Protein AF-0000000086129387 (afdb_homodimer)

Secondary structure (DSSP, 8-state):
---S-EEE--TTSPPP-TTT--SEEEETTEEEEPPB-SB-TTT-SBPPS-HHHHHHHHHHHHHHHHHHTT--GGGEEEEEEEES-GGGHHHHHHHHTTSS-SSPPEEEEEE-S--GGG-SEEEEEEEE--GGGGTT-/---S-EEE--TTSPPP-TTT--SEEEETTEEEEPPB-SB-TTT-SBPPS-HHHHHHHHHHHHHHHHHHTT--GGGEEEEEEEES-GGGHHHHHHHHTTSS-SSPPEEEEEE-SB-GGG-SEEEEEEEE--GGGTT--

Radius of gyration: 18.37 Å; Cα contacts (8 Å, |Δi|>4): 635; chains: 2; bounding box: 47×50×38 Å

Structure (mmCIF, N/CA/C/O backbone):
data_AF-0000000086129387-model_v1
#
loop_
_entity.id
_entity.type
_entity.pdbx_description
1 polymer 'L-PSP endoribonuclease family protein'
#
loop_
_atom_site.group_PDB
_atom_site.id
_atom_site.type_symbol
_atom_site.label_atom_id
_atom_site.label_alt_id
_atom_site.label_comp_id
_atom_site.label_asym_id
_atom_site.label_entity_id
_atom_site.label_seq_id
_atom_site.pdbx_PDB_ins_code
_atom_site.Cartn_x
_atom_site.Cartn_y
_atom_site.Cartn_z
_atom_site.occupancy
_atom_site.B_iso_or_equiv
_atom_site.auth_seq_id
_atom_site.auth_comp_id
_atom_site.auth_asym_id
_atom_site.auth_atom_id
_atom_site.pdbx_PDB_model_num
ATOM 1 N N . MET A 1 1 ? -28 15.023 -0.759 1 50.03 1 MET A N 1
ATOM 2 C CA . MET A 1 1 ? -27.328 13.727 -0.746 1 50.03 1 MET A CA 1
ATOM 3 C C . MET A 1 1 ? -25.812 13.906 -0.79 1 50.03 1 MET A C 1
ATOM 5 O O . MET A 1 1 ? -25.312 14.836 -1.424 1 50.03 1 MET A O 1
ATOM 9 N N . SER A 1 2 ? -25.219 13.453 0.238 1 62.88 2 SER A N 1
ATOM 10 C CA . SER A 1 2 ? -23.781 13.719 0.27 1 62.88 2 SER A CA 1
ATOM 11 C C . SER A 1 2 ? -23.094 13.227 -1.003 1 62.88 2 SER A C 1
ATOM 13 O O . SER A 1 2 ? -23.5 12.211 -1.58 1 62.88 2 SER A O 1
ATOM 15 N N . PRO A 1 3 ? -22.312 14.109 -1.594 1 79.44 3 PRO A N 1
ATOM 16 C CA . PRO A 1 3 ? -21.656 13.719 -2.846 1 79.44 3 PRO A CA 1
ATOM 17 C C . PRO A 1 3 ? -20.969 12.367 -2.748 1 79.44 3 PRO A C 1
ATOM 19 O O . PRO A 1 3 ? -20.609 11.93 -1.652 1 79.44 3 PRO A O 1
ATOM 22 N N . ILE A 1 4 ? -20.938 11.773 -3.875 1 89.75 4 ILE A N 1
ATOM 23 C CA . ILE A 1 4 ? -20.312 10.461 -4.004 1 89.75 4 ILE A CA 1
ATOM 24 C C . ILE A 1 4 ? -18.844 10.547 -3.6 1 89.75 4 ILE A C 1
ATOM 26 O O . ILE A 1 4 ? -18.312 9.609 -2.994 1 89.75 4 ILE A O 1
ATOM 30 N N . LYS A 1 5 ? -18.219 11.711 -4.016 1 94.62 5 LYS A N 1
ATOM 31 C CA . LYS A 1 5 ? -16.844 11.961 -3.602 1 94.62 5 LYS A CA 1
ATOM 32 C C . LYS A 1 5 ? -16.656 13.414 -3.18 1 94.62 5 LYS A C 1
ATOM 34 O O . LYS A 1 5 ? -17.328 14.312 -3.689 1 94.62 5 LYS A O 1
ATOM 39 N N . THR A 1 6 ? -15.773 13.664 -2.227 1 95.81 6 THR A N 1
ATOM 40 C CA . THR A 1 6 ? -15.461 14.984 -1.694 1 95.81 6 THR A CA 1
ATOM 41 C C . THR A 1 6 ? -13.953 15.234 -1.722 1 95.81 6 THR A C 1
ATOM 43 O O . THR A 1 6 ? -13.172 14.398 -1.258 1 95.81 6 THR A O 1
ATOM 46 N N . ALA A 1 7 ? -13.539 16.359 -2.279 1 96.88 7 ALA A N 1
ATOM 47 C CA . ALA A 1 7 ? -12.133 16.766 -2.275 1 96.88 7 ALA A CA 1
ATOM 48 C C . ALA A 1 7 ? -11.711 17.266 -0.902 1 96.88 7 ALA A C 1
ATOM 50 O O . ALA A 1 7 ? -12.469 17.984 -0.244 1 96.88 7 ALA A O 1
ATOM 51 N N . ILE A 1 8 ? -10.547 16.906 -0.522 1 95.81 8 ILE A N 1
ATOM 52 C CA . ILE A 1 8 ? -9.984 17.344 0.752 1 95.81 8 ILE A CA 1
ATOM 53 C C . ILE A 1 8 ? -8.664 18.078 0.51 1 95.81 8 ILE A C 1
ATOM 55 O O . ILE A 1 8 ? -7.789 17.578 -0.199 1 95.81 8 ILE A O 1
ATOM 59 N N . ASN A 1 9 ? -8.523 19.172 1.099 1 92.5 9 ASN A N 1
ATOM 60 C CA . ASN A 1 9 ? -7.273 19.906 1.227 1 92.5 9 ASN A CA 1
ATOM 61 C C . ASN A 1 9 ? -7.051 20.391 2.658 1 92.5 9 ASN A C 1
ATOM 63 O O . ASN A 1 9 ? -7.969 20.359 3.479 1 92.5 9 ASN A O 1
ATOM 67 N N . SER A 1 10 ? -5.84 20.703 3.029 1 95.19 10 SER A N 1
ATOM 68 C CA . SER A 1 10 ? -5.488 21.172 4.367 1 95.19 10 SER A CA 1
ATOM 69 C C . SER A 1 10 ? -4.43 22.266 4.309 1 95.19 10 SER A C 1
ATOM 71 O O . SER A 1 10 ? -3.488 22.188 3.518 1 95.19 10 SER A O 1
ATOM 73 N N . ASP A 1 11 ? -4.523 23.234 5.199 1 94 11 ASP A N 1
ATOM 74 C CA . ASP A 1 11 ? -3.504 24.266 5.297 1 94 11 ASP A CA 1
ATOM 75 C C . ASP A 1 11 ? -2.266 23.75 6.027 1 94 11 ASP A C 1
ATOM 77 O O . ASP A 1 11 ? -1.245 24.438 6.098 1 94 11 ASP A O 1
ATOM 81 N N . LYS A 1 12 ? -2.336 22.562 6.531 1 96.94 12 LYS A N 1
ATOM 82 C CA . LYS A 1 12 ? -1.226 21.953 7.262 1 96.94 12 LYS A CA 1
ATOM 83 C C . LYS A 1 12 ? -0.483 20.938 6.395 1 96.94 12 LYS A C 1
ATOM 85 O O . LYS A 1 12 ? 0.379 20.203 6.887 1 96.94 12 LYS A O 1
ATOM 90 N N . ALA A 1 13 ? -0.917 20.828 5.156 1 97.12 13 ALA A N 1
ATOM 91 C CA . ALA A 1 13 ? -0.232 20.047 4.125 1 97.12 13 ALA A CA 1
ATOM 92 C C . ALA A 1 13 ? 0.086 20.922 2.908 1 97.12 13 ALA A C 1
ATOM 94 O O . ALA A 1 13 ? -0.557 21.938 2.686 1 97.12 13 ALA A O 1
ATOM 95 N N . PRO A 1 14 ? 1.116 20.469 2.139 1 96.5 14 PRO A N 1
ATOM 96 C CA . PRO A 1 14 ? 1.394 21.25 0.93 1 96.5 14 PRO A CA 1
ATOM 97 C C . PRO A 1 14 ? 0.203 21.297 -0.026 1 96.5 14 PRO A C 1
ATOM 99 O O . PRO A 1 14 ? -0.51 20.312 -0.181 1 96.5 14 PRO A O 1
ATOM 102 N N . PRO A 1 15 ? 0.015 22.438 -0.643 1 94.5 15 PRO A N 1
ATOM 103 C CA . PRO A 1 15 ? -1.084 22.531 -1.606 1 94.5 15 PRO A CA 1
ATOM 104 C C . PRO A 1 15 ? -0.892 21.625 -2.816 1 94.5 15 PRO A C 1
ATOM 106 O O . PRO A 1 15 ? 0.24 21.406 -3.254 1 94.5 15 PRO A O 1
ATOM 109 N N . PRO A 1 16 ? -2.004 21.156 -3.312 1 93.75 16 PRO A N 1
ATOM 110 C CA . PRO A 1 16 ? -1.913 20.344 -4.531 1 93.75 16 PRO A CA 1
ATOM 111 C C . PRO A 1 16 ? -1.616 21.188 -5.773 1 93.75 16 PRO A C 1
ATOM 113 O O . PRO A 1 16 ? -1.723 22.406 -5.738 1 93.75 16 PRO A O 1
ATOM 116 N N . ARG A 1 17 ? -1.146 20.453 -6.773 1 91.25 17 ARG A N 1
ATOM 117 C CA . ARG A 1 17 ? -1.065 21.125 -8.07 1 91.25 17 ARG A CA 1
ATOM 118 C C . ARG A 1 17 ? -2.453 21.328 -8.664 1 91.25 17 ARG A C 1
ATOM 120 O O . ARG A 1 17 ? -3.098 20.375 -9.102 1 91.25 17 ARG A O 1
ATOM 127 N N . GLU A 1 18 ? -2.859 22.531 -8.727 1 90.31 18 GLU A N 1
ATOM 128 C CA . GLU A 1 18 ? -4.215 22.891 -9.133 1 90.31 18 GLU A CA 1
ATOM 129 C C . GLU A 1 18 ? -4.523 22.359 -10.531 1 90.31 18 GLU A C 1
ATOM 131 O O . GLU A 1 18 ? -3.693 22.453 -11.438 1 90.31 18 GLU A O 1
ATOM 136 N N . GLY A 1 19 ? -5.727 21.844 -10.688 1 93.62 19 GLY A N 1
ATOM 137 C CA . GLY A 1 19 ? -6.176 21.359 -11.984 1 93.62 19 GLY A CA 1
ATOM 138 C C . GLY A 1 19 ? -5.676 19.969 -12.312 1 93.62 19 GLY A C 1
ATOM 139 O O . GLY A 1 19 ? -6.105 19.375 -13.305 1 93.62 19 GLY A O 1
ATOM 140 N N . VAL A 1 20 ? -4.805 19.5 -11.539 1 95.56 20 VAL A N 1
ATOM 141 C CA . VAL A 1 20 ? -4.223 18.203 -11.828 1 95.56 20 VAL A CA 1
ATOM 142 C C . VAL A 1 20 ? -4.754 17.156 -10.844 1 95.56 20 VAL A C 1
ATOM 144 O O . VAL A 1 20 ? -5.227 16.094 -11.25 1 95.56 20 VAL A O 1
ATOM 147 N N . LEU A 1 21 ? -4.684 17.516 -9.609 1 97.12 21 LEU A N 1
ATOM 148 C CA . LEU A 1 21 ? -5.109 16.578 -8.578 1 97.12 21 LEU A CA 1
ATOM 149 C C . LEU A 1 21 ? -5.645 17.312 -7.355 1 97.12 21 LEU A C 1
ATOM 151 O O . LEU A 1 21 ? -5.469 18.531 -7.23 1 97.12 21 LEU A O 1
ATOM 155 N N . ASN A 1 22 ? -6.438 16.609 -6.516 1 97.12 22 ASN A N 1
ATOM 156 C CA . ASN A 1 22 ? -6.688 16.984 -5.129 1 97.12 22 ASN A CA 1
ATOM 157 C C . ASN A 1 22 ? -5.781 16.219 -4.164 1 97.12 22 ASN A C 1
ATOM 159 O O . ASN A 1 22 ? -5.367 15.102 -4.453 1 97.12 22 ASN A O 1
ATOM 163 N N . SER A 1 23 ? -5.496 16.781 -3.068 1 97.94 23 SER A N 1
ATOM 164 C CA . SER A 1 23 ? -4.594 16.172 -2.104 1 97.94 23 SER A CA 1
ATOM 165 C C . SER A 1 23 ? -5.172 14.859 -1.566 1 97.94 23 SER A C 1
ATOM 167 O O . SER A 1 23 ? -4.426 13.945 -1.219 1 97.94 23 SER A O 1
ATOM 169 N N . ALA A 1 24 ? -6.477 14.875 -1.479 1 98.44 24 ALA A N 1
ATOM 170 C CA . ALA A 1 24 ? -7.172 13.656 -1.085 1 98.44 24 ALA A CA 1
ATOM 171 C C . ALA A 1 24 ? -8.625 13.68 -1.55 1 98.44 24 ALA A C 1
ATOM 173 O O . ALA A 1 24 ? -9.156 14.734 -1.893 1 98.44 24 ALA A O 1
ATOM 174 N N . ILE A 1 25 ? -9.258 12.5 -1.593 1 98.19 25 ILE A N 1
ATOM 175 C CA . ILE A 1 25 ? -10.672 12.32 -1.93 1 98.19 25 ILE A CA 1
ATOM 176 C C . ILE A 1 25 ? -11.336 11.414 -0.902 1 98.19 25 ILE A C 1
ATOM 178 O O . ILE A 1 25 ? -10.82 10.328 -0.6 1 98.19 25 ILE A O 1
ATOM 182 N N . VAL A 1 26 ? -12.445 11.797 -0.381 1 96.75 26 VAL A N 1
ATOM 183 C CA . VAL A 1 26 ? -13.266 10.945 0.469 1 96.75 26 VAL A CA 1
ATOM 184 C C . VAL A 1 26 ? -14.383 10.32 -0.36 1 96.75 26 VAL A C 1
ATOM 186 O O . VAL A 1 26 ? -15.055 11.008 -1.133 1 96.75 26 VAL A O 1
ATOM 189 N N . SER A 1 27 ? -14.477 9.109 -0.245 1 95.56 27 SER A N 1
ATOM 190 C CA . SER A 1 27 ? -15.547 8.375 -0.907 1 95.56 27 SER A CA 1
ATOM 191 C C . SER A 1 27 ? -15.758 7.008 -0.27 1 95.56 27 SER A C 1
ATOM 193 O O . SER A 1 27 ? -14.797 6.316 0.064 1 95.56 27 SER A O 1
ATOM 195 N N . GLY A 1 28 ? -16.984 6.609 -0.058 1 92 28 GLY A N 1
ATOM 196 C CA . GLY A 1 28 ? -17.312 5.246 0.331 1 92 28 GLY A CA 1
ATOM 197 C C . GLY A 1 28 ? -16.734 4.855 1.679 1 92 28 GLY A C 1
ATOM 198 O O . GLY A 1 28 ? -16.312 3.711 1.87 1 92 28 GLY A O 1
ATOM 199 N N . GLY A 1 29 ? -16.547 5.816 2.525 1 93.38 29 GLY A N 1
ATOM 200 C CA . GLY A 1 29 ? -16.062 5.512 3.861 1 93.38 29 GLY A CA 1
ATOM 201 C C . GLY A 1 29 ? -14.555 5.484 3.951 1 93.38 29 GLY A C 1
ATOM 202 O O . GLY A 1 29 ? -13.992 5.062 4.965 1 93.38 29 GLY A O 1
ATOM 203 N N . PHE A 1 30 ? -13.969 5.887 2.838 1 96.56 30 PHE A N 1
ATOM 204 C CA . PHE A 1 30 ? -12.516 5.938 2.816 1 96.56 30 PHE A CA 1
ATOM 205 C C . PHE A 1 30 ? -12.031 7.32 2.393 1 96.56 30 PHE A C 1
ATOM 207 O O . PHE A 1 30 ? -12.781 8.094 1.796 1 96.56 30 PHE A O 1
ATOM 214 N N . VAL A 1 31 ? -10.898 7.625 2.766 1 97.88 31 VAL A N 1
ATOM 215 C CA . VAL A 1 31 ? -10.156 8.734 2.178 1 97.88 31 VAL A CA 1
ATOM 216 C C . VAL A 1 31 ? -8.938 8.211 1.436 1 97.88 31 VAL A C 1
ATOM 218 O O . VAL A 1 31 ? -8.18 7.395 1.972 1 97.88 31 VAL A O 1
ATOM 221 N N . PHE A 1 32 ? -8.758 8.547 0.236 1 98.56 32 PHE A N 1
ATOM 222 C CA . PHE A 1 32 ? -7.645 8.242 -0.655 1 98.56 32 PHE A CA 1
ATOM 223 C C . PHE A 1 32 ? -6.707 9.43 -0.787 1 98.56 32 PHE A C 1
ATOM 225 O O . PHE A 1 32 ? -7.094 10.477 -1.312 1 98.56 32 PHE A O 1
ATOM 232 N N . CYS A 1 33 ? -5.496 9.312 -0.365 1 98.69 33 CYS A N 1
ATOM 233 C CA . CYS A 1 33 ? -4.562 10.438 -0.365 1 98.69 33 CYS A CA 1
ATOM 234 C C . CYS A 1 33 ? -3.611 10.352 -1.552 1 98.69 33 CYS A C 1
ATOM 236 O O . CYS A 1 33 ? -3.039 9.297 -1.823 1 98.69 33 CYS A O 1
ATOM 238 N N . SER A 1 34 ? -3.463 11.461 -2.193 1 98.56 34 SER A N 1
ATOM 239 C CA . SER A 1 34 ? -2.406 11.555 -3.195 1 98.56 34 SER A CA 1
ATOM 240 C C . SER A 1 34 ? -1.032 11.336 -2.568 1 98.56 34 SER A C 1
ATOM 242 O O . SER A 1 34 ? -0.829 11.625 -1.388 1 98.56 34 SER A O 1
ATOM 244 N N . GLY A 1 35 ? -0.11 10.797 -3.379 1 98.62 35 GLY A N 1
ATOM 245 C CA . GLY A 1 35 ? 1.262 10.703 -2.906 1 98.62 35 GLY A CA 1
ATOM 246 C C . GLY A 1 35 ? 1.812 12.031 -2.412 1 98.62 35 GLY A C 1
ATOM 247 O O . GLY A 1 35 ? 1.627 13.062 -3.057 1 98.62 35 GLY A O 1
ATOM 248 N N . GLN A 1 36 ? 2.494 11.992 -1.287 1 98.56 36 GLN A N 1
ATOM 249 C CA . GLN A 1 36 ? 3.133 13.18 -0.724 1 98.56 36 GLN A CA 1
ATOM 250 C C . GLN A 1 36 ? 4.652 13.109 -0.867 1 98.56 36 GLN A C 1
ATOM 252 O O . GLN A 1 36 ? 5.246 12.039 -0.698 1 98.56 36 GLN A O 1
ATOM 257 N N . LEU A 1 37 ? 5.176 14.172 -1.15 1 98.38 37 LEU A N 1
ATOM 258 C CA . LEU A 1 37 ? 6.609 14.414 -1.026 1 98.38 37 LEU A CA 1
ATOM 259 C C . LEU A 1 37 ? 6.934 15.117 0.287 1 98.38 37 LEU A C 1
ATOM 261 O O . LEU A 1 37 ? 6.023 15.531 1.014 1 98.38 37 LEU A O 1
ATOM 265 N N . ALA A 1 38 ? 8.273 15.242 0.523 1 98.56 38 ALA A N 1
ATOM 266 C CA . ALA A 1 38 ? 8.672 15.875 1.777 1 98.56 38 ALA A CA 1
ATOM 267 C C . ALA A 1 38 ? 8.711 17.391 1.641 1 98.56 38 ALA A C 1
ATOM 269 O O . ALA A 1 38 ? 9.703 18.031 1.993 1 98.56 38 ALA A O 1
ATOM 270 N N . ARG A 1 39 ? 7.617 17.906 1.233 1 98.06 39 ARG A N 1
ATOM 271 C CA . ARG A 1 39 ? 7.508 19.359 1.117 1 98.06 39 ARG A CA 1
ATOM 272 C C . ARG A 1 39 ? 6.941 19.969 2.395 1 98.06 39 ARG A C 1
ATOM 274 O O . ARG A 1 39 ? 6.02 19.422 2.998 1 98.06 39 ARG A O 1
ATOM 281 N N . SER A 1 40 ? 7.477 21.078 2.709 1 97.31 40 SER A N 1
ATOM 282 C CA . SER A 1 40 ? 6.965 21.844 3.84 1 97.31 40 SER A CA 1
ATOM 283 C C . SER A 1 40 ? 5.633 22.5 3.502 1 97.31 40 SER A C 1
ATOM 285 O O . SER A 1 40 ? 5.5 23.156 2.461 1 97.31 40 SER A O 1
ATOM 287 N N . PRO A 1 41 ? 4.66 22.375 4.398 1 96.75 41 PRO A N 1
ATOM 288 C CA . PRO A 1 41 ? 3.402 23.094 4.145 1 96.75 41 PRO A CA 1
ATOM 289 C C . PRO A 1 41 ? 3.566 24.609 4.168 1 96.75 41 PRO A C 1
ATOM 291 O O . PRO A 1 41 ? 2.805 25.328 3.514 1 96.75 41 PRO A O 1
ATOM 294 N N . GLU A 1 42 ? 4.516 25.094 4.859 1 95.19 42 GLU A N 1
ATOM 295 C CA . GLU A 1 42 ? 4.73 26.531 5.027 1 95.19 42 GLU A CA 1
ATOM 296 C C . GLU A 1 42 ? 5.406 27.141 3.799 1 95.19 42 GLU A C 1
ATOM 298 O O . GLU A 1 42 ? 4.992 28.203 3.312 1 95.19 42 GLU A O 1
ATOM 303 N N . THR A 1 43 ? 6.352 26.453 3.258 1 95.06 43 THR A N 1
ATOM 304 C CA . THR A 1 43 ? 7.176 27.062 2.225 1 95.06 43 THR A CA 1
ATOM 305 C C . THR A 1 43 ? 6.914 26.422 0.867 1 95.06 43 THR A C 1
ATOM 307 O O . THR A 1 43 ? 7.273 26.984 -0.171 1 95.06 43 THR A O 1
ATOM 310 N N . GLY A 1 44 ? 6.434 25.203 0.9 1 94.88 44 GLY A N 1
ATOM 311 C CA . GLY A 1 44 ? 6.246 24.438 -0.328 1 94.88 44 GLY A CA 1
ATOM 312 C C . GLY A 1 44 ? 7.527 23.812 -0.837 1 94.88 44 GLY A C 1
ATOM 313 O O . GLY A 1 44 ? 7.508 23.078 -1.833 1 94.88 44 GLY A O 1
ATOM 314 N N . LYS A 1 45 ? 8.547 24 -0.119 1 96.12 45 LYS A N 1
ATOM 315 C CA . LYS A 1 45 ? 9.844 23.484 -0.551 1 96.12 45 LYS A CA 1
ATOM 316 C C . LYS A 1 45 ? 10.148 22.141 0.105 1 96.12 45 LYS A C 1
ATOM 318 O O . LYS A 1 45 ? 9.648 21.844 1.191 1 96.12 45 LYS A O 1
ATOM 323 N N . MET A 1 46 ? 11.016 21.344 -0.59 1 97.44 46 MET A N 1
ATOM 324 C CA . MET A 1 46 ? 11.492 20.094 -0.01 1 97.44 46 MET A CA 1
ATOM 325 C C . MET A 1 46 ? 12.258 20.344 1.283 1 97.44 46 MET A C 1
ATOM 327 O O . MET A 1 46 ? 13.102 21.25 1.342 1 97.44 46 MET A O 1
ATOM 331 N N . VAL A 1 47 ? 11.961 19.609 2.291 1 97.12 47 VAL A N 1
ATOM 332 C CA . VAL A 1 47 ? 12.711 19.75 3.539 1 97.12 47 VAL A CA 1
ATOM 333 C C . VAL A 1 47 ? 14.133 19.234 3.354 1 97.12 47 VAL A C 1
ATOM 335 O O . VAL A 1 47 ? 14.359 18.25 2.648 1 97.12 47 VAL A O 1
ATOM 338 N N . GLU A 1 48 ? 15.023 19.875 4.027 1 95.19 48 GLU A N 1
ATOM 339 C CA . GLU A 1 48 ? 16.422 19.453 3.992 1 95.19 48 GLU A CA 1
ATOM 340 C C . GLU A 1 48 ? 16.656 18.281 4.941 1 95.19 48 GLU A C 1
ATOM 342 O O . GLU A 1 48 ? 15.891 18.062 5.879 1 95.19 48 GLU A O 1
ATOM 347 N N . GLY A 1 49 ? 17.781 17.5 4.598 1 96.31 49 GLY A N 1
ATOM 348 C CA . GLY A 1 49 ? 18.141 16.406 5.48 1 96.31 49 GLY A CA 1
ATOM 349 C C . GLY A 1 49 ? 18.203 15.062 4.77 1 96.31 49 GLY A C 1
ATOM 350 O O . GLY A 1 49 ? 18.344 15.008 3.547 1 96.31 49 GLY A O 1
ATOM 351 N N . ASP A 1 50 ? 18.172 14.039 5.613 1 97.69 50 ASP A N 1
ATOM 352 C CA . ASP A 1 50 ? 18.328 12.68 5.105 1 97.69 50 ASP A CA 1
ATOM 353 C C . ASP A 1 50 ? 16.969 12.008 4.91 1 97.69 50 ASP A C 1
ATOM 355 O O . ASP A 1 50 ? 15.922 12.664 5.008 1 97.69 50 ASP A O 1
ATO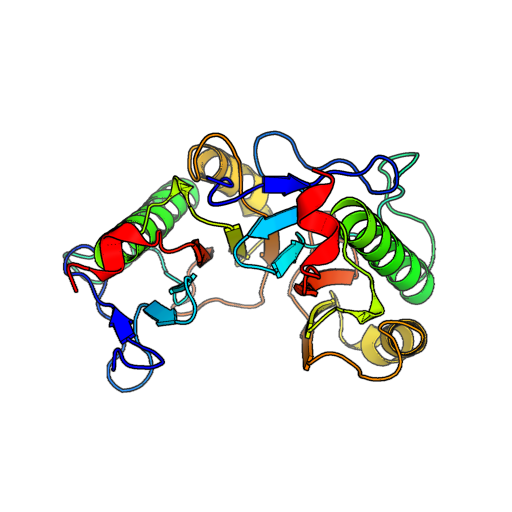M 359 N N . ILE A 1 51 ? 16.969 10.766 4.547 1 98.56 51 ILE A N 1
ATOM 360 C CA . ILE A 1 51 ? 15.766 10 4.246 1 98.56 51 ILE A CA 1
ATOM 361 C C . ILE A 1 51 ? 14.859 9.969 5.477 1 98.56 51 ILE A C 1
ATOM 363 O O . ILE A 1 51 ? 13.633 9.977 5.352 1 98.56 51 ILE A O 1
ATOM 367 N N . GLN A 1 52 ? 15.445 9.977 6.668 1 98.75 52 GLN A N 1
ATOM 368 C CA . GLN A 1 52 ? 14.656 9.938 7.895 1 98.75 52 GLN A CA 1
ATOM 369 C C . GLN A 1 52 ? 13.883 11.242 8.086 1 98.75 52 GLN A C 1
ATOM 371 O O . GLN A 1 52 ? 12.688 11.219 8.383 1 98.75 52 GLN A O 1
ATOM 376 N N . ALA A 1 53 ? 14.578 12.359 7.879 1 98.69 53 ALA A N 1
ATOM 377 C CA . ALA A 1 53 ? 13.914 13.664 7.977 1 98.69 53 ALA A CA 1
ATOM 378 C C . ALA A 1 53 ? 12.781 13.781 6.965 1 98.69 53 ALA A C 1
ATOM 380 O O . ALA A 1 53 ? 11.695 14.25 7.293 1 98.69 53 ALA A O 1
ATOM 381 N N . ARG A 1 54 ? 13.031 13.328 5.797 1 98.75 54 ARG A N 1
ATOM 382 C CA . ARG A 1 54 ? 12.047 13.453 4.73 1 98.75 54 ARG A CA 1
ATOM 383 C C . ARG A 1 54 ? 10.891 12.469 4.93 1 98.75 54 ARG A C 1
ATOM 385 O O . ARG A 1 54 ? 9.742 12.789 4.629 1 98.75 54 ARG A O 1
ATOM 392 N N . THR A 1 55 ? 11.148 11.273 5.484 1 98.88 55 THR A N 1
ATOM 393 C CA . THR A 1 55 ? 10.078 10.336 5.828 1 98.88 55 THR A CA 1
ATOM 394 C C . THR A 1 55 ? 9.156 10.938 6.883 1 98.88 55 THR A C 1
ATOM 396 O O . THR A 1 55 ? 7.93 10.852 6.77 1 98.88 55 THR A O 1
ATOM 399 N N . HIS A 1 56 ? 9.703 11.617 7.883 1 98.81 56 HIS A N 1
ATOM 400 C CA . HIS A 1 56 ? 8.883 12.297 8.875 1 98.81 56 HIS A CA 1
ATOM 401 C C . HIS A 1 56 ? 7.945 13.312 8.227 1 98.81 56 HIS A C 1
ATOM 403 O O . HIS A 1 56 ? 6.738 13.312 8.492 1 98.81 56 HIS A O 1
ATOM 409 N N . GLN A 1 57 ? 8.5 14.102 7.391 1 98.75 57 GLN A N 1
ATOM 410 C CA . GLN A 1 57 ? 7.707 15.172 6.793 1 98.75 57 GLN A CA 1
ATOM 411 C C . GLN A 1 57 ? 6.59 14.602 5.922 1 98.75 57 GLN A C 1
ATOM 413 O O . GLN A 1 57 ? 5.461 15.102 5.949 1 98.75 57 GLN A O 1
ATOM 418 N N . VAL A 1 58 ? 6.906 13.633 5.094 1 98.88 58 VAL A N 1
ATOM 419 C CA . VAL A 1 58 ? 5.902 13.023 4.227 1 98.88 58 VAL A CA 1
ATOM 420 C C . VAL A 1 58 ? 4.742 12.5 5.074 1 98.88 58 VAL A C 1
ATOM 422 O O . VAL A 1 58 ? 3.574 12.734 4.75 1 98.88 58 VAL A O 1
ATOM 425 N N . ILE A 1 59 ? 5.078 11.773 6.168 1 98.88 59 ILE A N 1
ATOM 426 C CA . ILE A 1 59 ? 4.039 11.141 6.977 1 98.88 59 ILE A CA 1
ATOM 427 C C . ILE A 1 59 ? 3.26 12.211 7.738 1 98.88 59 ILE A C 1
ATOM 429 O O . ILE A 1 59 ? 2.041 12.102 7.902 1 98.88 59 ILE A O 1
ATOM 433 N N . ARG A 1 60 ? 3.883 13.297 8.18 1 98.69 60 ARG A N 1
ATOM 434 C CA . ARG A 1 60 ? 3.18 14.406 8.805 1 98.69 60 ARG A CA 1
ATOM 435 C C . ARG A 1 60 ? 2.205 15.062 7.836 1 98.69 60 ARG A C 1
ATOM 437 O O . ARG A 1 60 ? 1.103 15.453 8.227 1 98.69 60 ARG A O 1
ATOM 444 N N . ASN A 1 61 ? 2.633 15.234 6.59 1 98.69 61 ASN A N 1
ATOM 445 C CA . ASN A 1 61 ? 1.728 15.758 5.57 1 98.69 61 ASN A CA 1
ATOM 446 C C . ASN A 1 61 ? 0.489 14.883 5.418 1 98.69 61 ASN A C 1
ATOM 448 O O . ASN A 1 61 ? -0.633 15.391 5.352 1 98.69 61 ASN A O 1
ATOM 452 N N . LEU A 1 62 ? 0.714 13.594 5.324 1 98.81 62 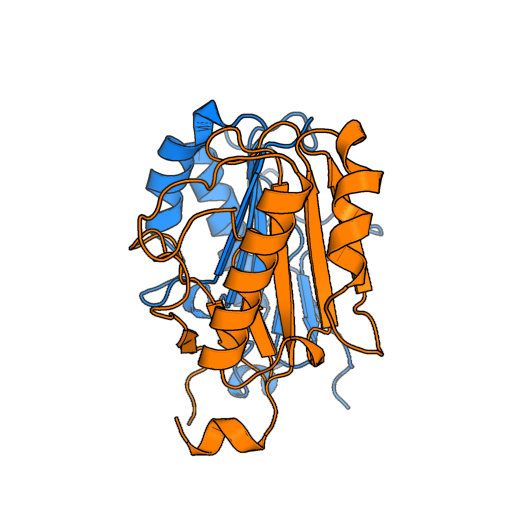LEU A N 1
ATOM 453 C CA . LEU A 1 62 ? -0.397 12.656 5.215 1 98.81 62 LEU A CA 1
ATOM 454 C C . LEU A 1 62 ? -1.31 12.75 6.434 1 98.81 62 LEU A C 1
ATOM 456 O O . LEU A 1 62 ? -2.535 12.75 6.297 1 98.81 62 LEU A O 1
ATOM 460 N N . ALA A 1 63 ? -0.723 12.781 7.621 1 98.69 63 ALA A N 1
ATOM 461 C CA . ALA A 1 63 ? -1.511 12.875 8.852 1 98.69 63 ALA A CA 1
ATOM 462 C C . ALA A 1 63 ? -2.402 14.117 8.836 1 98.69 63 ALA A C 1
ATOM 464 O O . ALA A 1 63 ? -3.562 14.055 9.25 1 98.69 63 ALA A O 1
ATOM 465 N N . ALA A 1 64 ? -1.905 15.211 8.344 1 98.62 64 ALA A N 1
ATOM 466 C CA . ALA A 1 64 ? -2.682 16.438 8.25 1 98.62 64 ALA A CA 1
ATOM 467 C C . ALA A 1 64 ? -3.861 16.281 7.301 1 98.62 64 ALA A C 1
ATOM 469 O O . ALA A 1 64 ? -4.961 16.75 7.578 1 98.62 64 ALA A O 1
ATOM 470 N N . LEU A 1 65 ? -3.646 15.641 6.184 1 98.38 65 LEU A N 1
ATOM 471 C CA . LEU A 1 65 ? -4.719 15.406 5.223 1 98.38 65 LEU A CA 1
ATOM 472 C C . LEU A 1 65 ? -5.789 14.5 5.816 1 98.38 65 LEU A C 1
ATOM 474 O O . LEU A 1 65 ? -6.984 14.719 5.609 1 98.38 65 LEU A O 1
ATOM 478 N N . LEU A 1 66 ? -5.324 13.453 6.512 1 98.25 66 LEU A N 1
ATOM 479 C CA . LEU A 1 66 ? -6.254 12.531 7.148 1 98.25 66 LEU A CA 1
ATOM 480 C C . LEU A 1 66 ? -7.137 13.25 8.156 1 98.25 66 LEU A C 1
ATOM 482 O O . LEU A 1 66 ? -8.352 13.039 8.195 1 98.25 66 LEU A O 1
ATOM 486 N N . GLU A 1 67 ? -6.551 14.117 8.93 1 97.62 67 GLU A N 1
ATOM 487 C CA . GLU A 1 67 ? -7.316 14.891 9.898 1 97.62 67 GLU A CA 1
ATOM 488 C C . GLU A 1 67 ? -8.336 15.789 9.203 1 97.62 67 GLU A C 1
ATOM 490 O O . GLU A 1 67 ? -9.492 15.859 9.625 1 97.62 67 GLU A O 1
ATOM 495 N N . ALA A 1 68 ? -7.953 16.422 8.148 1 97.19 68 ALA A N 1
ATOM 496 C CA . ALA A 1 68 ? -8.852 17.281 7.391 1 97.19 68 ALA A CA 1
ATOM 497 C C . ALA A 1 68 ? -10.016 16.484 6.797 1 97.19 68 ALA A C 1
ATOM 499 O O . ALA A 1 68 ? -11.102 17.031 6.594 1 97.19 68 ALA A O 1
ATOM 500 N N . ALA A 1 69 ? -9.797 15.242 6.586 1 96.69 69 ALA A N 1
ATOM 501 C CA . ALA A 1 69 ? -10.789 14.375 5.961 1 96.69 69 ALA A CA 1
ATOM 502 C C . ALA A 1 69 ? -11.695 13.734 7.012 1 96.69 69 ALA A C 1
ATOM 504 O O . ALA A 1 69 ? -12.586 12.953 6.676 1 96.69 69 ALA A O 1
ATOM 505 N N . GLY A 1 70 ? -11.43 14.008 8.305 1 95.25 70 GLY A N 1
ATOM 506 C CA . GLY A 1 70 ? -12.203 13.367 9.367 1 95.25 70 GLY A CA 1
ATOM 507 C C . GLY A 1 70 ? -11.719 11.961 9.688 1 95.25 70 GLY A C 1
ATOM 508 O O . GLY A 1 70 ? -12.492 11.125 10.141 1 95.25 70 GLY A O 1
ATOM 509 N N . SER A 1 71 ? -10.578 11.703 9.359 1 96.94 71 SER A N 1
ATOM 510 C CA . SER A 1 71 ? -9.922 10.445 9.688 1 96.94 71 SER A CA 1
ATOM 511 C C . SER A 1 71 ? -8.734 10.664 10.625 1 96.94 71 SER A C 1
ATOM 513 O O . SER A 1 71 ? -8.68 11.672 11.336 1 96.94 71 SER A O 1
ATOM 515 N N . HIS A 1 72 ? -7.977 9.656 10.82 1 97.19 72 HIS A N 1
ATOM 516 C CA . HIS A 1 72 ? -6.797 9.664 11.68 1 97.19 72 HIS A CA 1
ATOM 517 C C . HIS A 1 72 ? -5.73 8.703 11.156 1 97.19 72 HIS A C 1
ATOM 519 O O . HIS A 1 72 ? -6.051 7.719 10.492 1 97.19 72 HIS A O 1
ATOM 525 N N . ILE A 1 73 ? -4.52 9.008 11.508 1 98.06 73 ILE A N 1
ATOM 526 C CA . ILE A 1 73 ? -3.396 8.219 11.023 1 98.06 73 ILE A CA 1
ATOM 527 C C . ILE A 1 73 ? -3.535 6.773 11.5 1 98.06 73 ILE A C 1
ATOM 529 O O . ILE A 1 73 ? -3.109 5.84 10.82 1 98.06 73 ILE A O 1
ATOM 533 N N . ASP A 1 74 ? -4.25 6.543 12.578 1 96.88 74 ASP A N 1
ATOM 534 C CA . ASP A 1 74 ? -4.457 5.199 13.109 1 96.88 74 ASP A CA 1
ATOM 535 C C . ASP A 1 74 ? -5.473 4.43 12.273 1 96.88 74 ASP A C 1
ATOM 537 O O . ASP A 1 74 ? -5.605 3.213 12.406 1 96.88 74 ASP A O 1
ATOM 541 N N . ASN A 1 75 ? -6.184 5.113 11.398 1 97.38 75 ASN A N 1
ATOM 542 C CA . ASN A 1 75 ? -7.23 4.48 10.602 1 97.38 75 ASN A CA 1
ATOM 543 C C . ASN A 1 75 ? -6.73 4.105 9.211 1 97.38 75 ASN A C 1
ATOM 545 O O . ASN A 1 75 ? -7.508 3.668 8.359 1 97.38 75 ASN A O 1
ATOM 549 N N . VAL A 1 76 ? -5.43 4.293 9.008 1 98.5 76 VAL A N 1
ATOM 550 C CA . VAL A 1 76 ? -4.855 3.959 7.703 1 98.5 76 VAL A CA 1
ATOM 551 C C . VAL A 1 76 ? -4.883 2.445 7.5 1 98.5 76 VAL A C 1
ATOM 553 O O . VAL A 1 76 ? -4.457 1.688 8.375 1 98.5 76 VAL A O 1
ATOM 556 N N . VAL A 1 77 ? -5.328 2.023 6.312 1 98.38 77 VAL A N 1
ATOM 557 C CA . VAL A 1 77 ? -5.504 0.601 6.043 1 98.38 77 VAL A CA 1
ATOM 558 C C . VAL A 1 77 ? -4.445 0.127 5.051 1 98.38 77 VAL A C 1
ATOM 560 O O . VAL A 1 77 ? -4.117 -1.061 5 1 98.38 77 VAL A O 1
ATOM 563 N N . LYS A 1 78 ? -3.906 0.982 4.23 1 98.8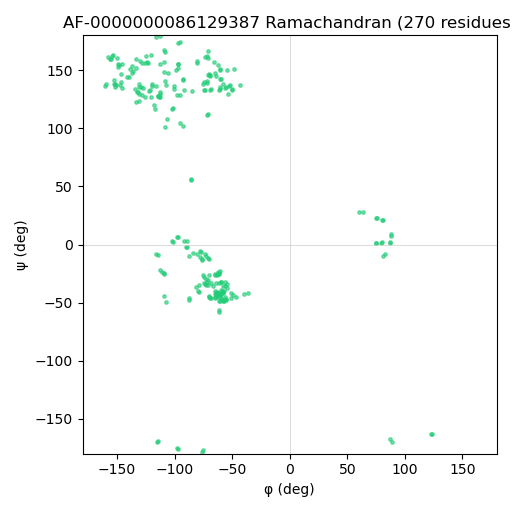1 78 LYS A N 1
ATOM 564 C CA . LYS A 1 78 ? -2.922 0.645 3.207 1 98.81 78 LYS A CA 1
ATOM 565 C C . LYS A 1 78 ? -1.946 1.797 2.982 1 98.81 78 LYS A C 1
ATOM 567 O O . LYS A 1 78 ? -2.354 2.959 2.918 1 98.81 78 LYS A O 1
ATOM 572 N N . VAL A 1 79 ? -0.707 1.44 2.863 1 98.88 79 VAL A N 1
ATOM 573 C CA . VAL A 1 79 ? 0.337 2.406 2.533 1 98.88 79 VAL A CA 1
ATOM 574 C C . VAL A 1 79 ? 1.165 1.891 1.358 1 98.88 79 VAL A C 1
ATOM 576 O O . VAL A 1 79 ? 1.514 0.708 1.308 1 98.88 79 VAL A O 1
ATOM 579 N N . ASN A 1 80 ? 1.453 2.695 0.428 1 98.75 80 ASN A N 1
ATOM 580 C CA . ASN A 1 80 ? 2.461 2.449 -0.597 1 98.75 80 ASN A CA 1
ATOM 581 C C . ASN A 1 80 ? 3.646 3.398 -0.457 1 98.75 80 ASN A C 1
ATOM 583 O O . ASN A 1 80 ? 3.471 4.617 -0.413 1 98.75 80 ASN A O 1
ATOM 587 N N . VAL A 1 81 ? 4.809 2.828 -0.405 1 98.88 81 VAL A N 1
ATOM 588 C CA . VAL A 1 81 ? 6.047 3.584 -0.271 1 98.88 81 VAL A CA 1
ATOM 589 C C . VAL A 1 81 ? 6.875 3.447 -1.548 1 98.88 81 VAL A C 1
ATOM 591 O O . VAL A 1 81 ? 7.129 2.336 -2.016 1 98.88 81 VAL A O 1
ATOM 594 N N . PHE A 1 82 ? 7.332 4.57 -2.055 1 98.81 82 PHE A N 1
ATOM 595 C CA . PHE A 1 82 ? 8.211 4.633 -3.219 1 98.81 82 PHE A CA 1
ATOM 596 C C . PHE A 1 82 ? 9.547 5.258 -2.854 1 98.81 82 PHE A C 1
ATOM 598 O O . PHE A 1 82 ? 9.602 6.414 -2.428 1 98.81 82 PHE A O 1
ATOM 605 N N . LEU A 1 83 ? 10.562 4.488 -3.057 1 98.81 83 LEU A N 1
ATOM 606 C CA . LEU A 1 83 ? 11.93 4.945 -2.816 1 98.81 83 LEU A CA 1
ATOM 607 C C . LEU A 1 83 ? 12.68 5.137 -4.133 1 98.81 83 LEU A C 1
ATOM 609 O O . LEU A 1 83 ? 12.445 4.406 -5.098 1 98.81 83 LEU A O 1
ATOM 613 N N . ALA A 1 84 ? 13.609 6.113 -4.148 1 98.31 84 ALA A N 1
ATOM 614 C CA . ALA A 1 84 ? 14.477 6.246 -5.312 1 98.31 84 ALA A CA 1
ATOM 615 C C . ALA A 1 84 ? 15.539 5.152 -5.332 1 98.31 84 ALA A C 1
ATOM 617 O O . ALA A 1 84 ? 16.078 4.82 -6.391 1 98.31 84 ALA A O 1
ATOM 618 N N . ASP A 1 85 ? 15.891 4.68 -4.141 1 97.75 85 ASP A N 1
ATOM 619 C CA . ASP A 1 85 ? 16.922 3.652 -4.008 1 97.75 85 ASP A CA 1
ATOM 620 C C . ASP A 1 85 ? 16.672 2.783 -2.779 1 97.75 85 ASP A C 1
ATOM 622 O O . ASP A 1 85 ? 16.375 3.297 -1.698 1 97.75 85 ASP A O 1
ATOM 626 N N . MET A 1 86 ? 16.844 1.428 -2.928 1 97.5 86 MET A N 1
ATOM 627 C CA . MET A 1 86 ? 16.578 0.494 -1.836 1 97.5 86 MET A CA 1
ATOM 628 C C . MET A 1 86 ? 17.641 0.619 -0.746 1 97.5 86 MET A C 1
ATOM 630 O O . MET A 1 86 ? 17.469 0.095 0.356 1 97.5 86 MET A O 1
ATOM 634 N N . LYS A 1 87 ? 18.734 1.341 -1.03 1 97.44 87 LYS A N 1
ATOM 635 C CA . LYS A 1 87 ? 19.734 1.566 0.007 1 97.44 87 LYS A CA 1
ATOM 636 C C . LYS A 1 87 ? 19.141 2.318 1.193 1 97.44 87 LYS A C 1
ATOM 638 O O . LYS A 1 87 ? 19.656 2.232 2.311 1 97.44 87 LYS A O 1
ATOM 643 N N . ASP A 1 88 ? 18.031 3.076 0.996 1 98.06 88 ASP A N 1
ATOM 644 C CA . ASP A 1 88 ? 17.406 3.906 2.023 1 98.06 88 ASP A CA 1
ATOM 645 C C . ASP A 1 88 ? 16.328 3.133 2.773 1 98.06 88 ASP A C 1
ATOM 647 O O . ASP A 1 88 ? 15.688 3.672 3.678 1 98.06 88 ASP A O 1
ATOM 651 N N . PHE A 1 89 ? 16.141 1.829 2.459 1 98.25 89 PHE A N 1
ATOM 652 C CA . PHE A 1 89 ? 15.023 1.029 2.953 1 98.25 89 PHE A CA 1
ATOM 653 C C . PHE A 1 89 ? 15.039 0.957 4.477 1 98.25 89 PHE A C 1
ATOM 655 O O . PHE A 1 89 ? 14.039 1.266 5.129 1 98.25 89 PHE A O 1
ATOM 662 N N . ASP A 1 90 ? 16.125 0.654 5.035 1 97.75 90 ASP A N 1
ATOM 663 C CA . ASP A 1 90 ? 16.203 0.454 6.48 1 97.75 90 ASP A CA 1
ATOM 664 C C . ASP A 1 90 ? 16.047 1.777 7.227 1 97.75 90 ASP A C 1
ATOM 666 O O . ASP A 1 90 ? 15.32 1.854 8.219 1 97.75 90 ASP A O 1
ATOM 670 N N . GLN A 1 91 ? 16.719 2.791 6.785 1 98.44 91 GLN A N 1
ATOM 671 C CA . GLN A 1 91 ? 16.625 4.094 7.434 1 98.44 91 GLN A CA 1
ATOM 672 C C . GLN A 1 91 ? 15.211 4.656 7.336 1 98.44 91 GLN A C 1
ATOM 674 O O . GLN A 1 91 ? 14.711 5.273 8.281 1 98.44 91 GLN A O 1
ATOM 679 N N . MET A 1 92 ? 14.586 4.484 6.164 1 98.69 92 MET A N 1
ATOM 680 C CA . MET A 1 92 ? 13.18 4.871 6.016 1 98.69 92 MET A CA 1
ATOM 681 C C . MET A 1 92 ? 12.305 4.133 7.02 1 98.69 92 MET A C 1
ATOM 683 O O . MET A 1 92 ? 11.477 4.742 7.691 1 98.69 92 MET A O 1
ATOM 687 N N . ASN A 1 93 ? 12.523 2.871 7.25 1 98.31 93 ASN A N 1
ATOM 688 C CA . ASN A 1 93 ? 11.695 2.049 8.125 1 98.31 93 ASN A CA 1
ATOM 689 C C . ASN A 1 93 ? 11.883 2.434 9.594 1 98.31 93 ASN A C 1
ATOM 691 O O . ASN A 1 93 ? 10.961 2.295 10.398 1 98.31 93 ASN A O 1
ATOM 695 N N . GLU A 1 94 ? 13.055 2.896 9.914 1 98.38 94 GLU A N 1
ATOM 696 C CA . GLU A 1 94 ? 13.281 3.357 11.281 1 98.38 94 GLU A CA 1
ATOM 697 C C . GLU A 1 94 ? 12.281 4.438 11.672 1 98.38 94 GLU A C 1
ATOM 699 O O . GLU A 1 94 ? 11.836 4.492 12.82 1 98.38 94 GLU A O 1
ATOM 704 N N . VAL A 1 95 ? 11.977 5.215 10.742 1 98.75 95 VAL A N 1
ATOM 705 C CA . VAL A 1 95 ? 11.023 6.289 11.008 1 98.75 95 VAL A CA 1
ATOM 706 C C . VAL A 1 95 ? 9.594 5.785 10.781 1 98.75 95 VAL A C 1
ATOM 708 O O . VAL A 1 95 ? 8.719 5.992 11.625 1 98.75 95 VAL A O 1
ATOM 711 N N . TYR A 1 96 ? 9.391 5.133 9.672 1 98.81 96 TYR A N 1
ATOM 712 C CA . TYR A 1 96 ? 8.078 4.66 9.258 1 98.81 96 TYR A CA 1
ATOM 713 C C . TYR A 1 96 ? 7.387 3.916 10.391 1 98.81 96 TYR A C 1
ATOM 715 O O . TYR A 1 96 ? 6.207 4.156 10.672 1 98.81 96 TYR A O 1
ATOM 723 N N . LYS A 1 97 ? 8.078 3.084 11.094 1 98 97 LYS A N 1
ATOM 724 C CA . LYS A 1 97 ? 7.477 2.174 12.07 1 98 97 LYS A CA 1
ATOM 725 C C . LYS A 1 97 ? 6.961 2.936 13.289 1 98 97 LYS A C 1
ATOM 727 O O . LYS A 1 97 ? 6.23 2.379 14.109 1 98 97 LYS A O 1
ATOM 732 N N . GLN A 1 98 ? 7.312 4.148 13.422 1 98.38 98 GLN A N 1
ATOM 733 C CA . GLN A 1 98 ? 6.891 4.969 14.547 1 98.38 98 GLN A CA 1
ATOM 734 C C . GLN A 1 98 ? 5.457 5.461 14.367 1 98.38 98 GLN A C 1
ATOM 736 O O . GLN A 1 98 ? 4.855 5.996 15.297 1 98.38 98 GLN A O 1
ATOM 741 N N . TYR A 1 99 ? 4.926 5.297 13.258 1 98.38 99 TYR A N 1
ATOM 742 C CA . TYR A 1 99 ? 3.629 5.871 12.914 1 98.38 99 TYR A CA 1
ATOM 743 C C . TYR A 1 99 ? 2.582 4.781 12.727 1 98.38 99 TYR A C 1
ATOM 745 O O . TYR A 1 99 ? 2.863 3.6 12.93 1 98.38 99 TYR A O 1
ATOM 753 N N . TRP A 1 100 ? 1.338 5.113 12.414 1 97.81 100 TRP A N 1
ATOM 754 C CA . TRP A 1 100 ? 0.236 4.344 11.844 1 97.81 100 TRP A CA 1
ATOM 755 C C . TRP A 1 100 ? -0.562 3.645 12.945 1 97.81 100 TRP A C 1
ATOM 757 O O . TRP A 1 100 ? -1.407 2.793 12.656 1 97.81 100 TRP A O 1
ATOM 767 N N . GLY A 1 101 ? -0.21 3.838 14.273 1 95.38 101 GLY A N 1
ATOM 768 C CA . GLY A 1 101 ? -0.964 3.256 15.375 1 95.38 101 GLY A CA 1
ATOM 769 C C . GLY A 1 101 ? -0.482 1.87 15.758 1 95.38 101 GLY A C 1
ATOM 770 O O . GLY A 1 101 ? 0.569 1.422 15.297 1 95.38 101 GLY A O 1
ATOM 771 N N . SER A 1 102 ? -1.218 1.196 16.594 1 94.62 102 SER A N 1
ATOM 772 C CA . SER A 1 102 ? -0.839 -0.114 17.125 1 94.62 102 SER A CA 1
ATOM 773 C C . SER A 1 102 ? -1.11 -1.214 16.094 1 94.62 102 SER A C 1
ATOM 775 O O . SER A 1 102 ? -0.398 -2.219 16.062 1 94.62 102 SER A O 1
ATOM 777 N N . VAL A 1 103 ? -2.191 -1.004 15.352 1 96 103 VAL A N 1
ATOM 778 C CA . VAL A 1 103 ? -2.441 -1.9 14.227 1 96 103 VAL A CA 1
ATOM 779 C C . VAL A 1 103 ? -1.886 -1.288 12.945 1 96 103 VAL A C 1
ATOM 781 O O . VAL A 1 103 ? -2.5 -0.394 12.359 1 96 103 VAL A O 1
ATOM 784 N N . LYS A 1 104 ? -0.77 -1.829 12.523 1 98 104 LYS A N 1
ATOM 785 C CA . LYS A 1 104 ? -0.109 -1.287 11.336 1 98 104 LYS A CA 1
ATOM 786 C C . LYS A 1 104 ? -0.913 -1.585 10.07 1 98 104 LYS A C 1
ATOM 788 O O . LYS A 1 104 ? -1.561 -2.631 9.977 1 98 104 LYS A O 1
ATOM 793 N N . PRO A 1 105 ? -0.893 -0.721 9.125 1 98.5 105 PRO A N 1
ATOM 794 C CA . PRO A 1 105 ? -1.562 -0.977 7.852 1 98.5 105 PRO A CA 1
ATOM 795 C C . PRO A 1 105 ? -0.856 -2.045 7.02 1 98.5 105 PRO A C 1
ATOM 797 O O . PRO A 1 105 ? 0.257 -2.459 7.352 1 98.5 105 PRO A O 1
ATOM 800 N N . SER A 1 106 ? -1.557 -2.521 5.992 1 98.5 106 SER A N 1
ATOM 801 C CA . SER A 1 106 ? -0.857 -3.207 4.914 1 98.5 106 SER A CA 1
ATOM 802 C C . SER A 1 106 ? 0.062 -2.254 4.156 1 98.5 106 SER A C 1
ATOM 804 O O . SER A 1 106 ? -0.143 -1.039 4.176 1 98.5 106 SER A O 1
ATOM 806 N N . ARG A 1 107 ? 1.082 -2.877 3.504 1 98.69 107 ARG A N 1
ATOM 807 C CA . ARG A 1 107 ? 2.072 -2 2.889 1 98.69 107 ARG A CA 1
ATOM 808 C C . ARG A 1 107 ? 2.73 -2.672 1.689 1 98.69 107 ARG A C 1
ATOM 810 O O . ARG A 1 107 ? 2.99 -3.877 1.712 1 98.69 107 ARG A O 1
ATOM 817 N N . THR A 1 108 ? 2.971 -1.896 0.697 1 98.5 108 THR A N 1
ATOM 818 C CA . THR A 1 108 ? 3.889 -2.209 -0.394 1 98.5 108 THR A CA 1
ATOM 819 C C . THR A 1 108 ? 4.984 -1.154 -0.498 1 98.5 108 THR A C 1
ATOM 821 O O . THR A 1 108 ? 4.715 0.043 -0.386 1 98.5 108 THR A O 1
ATOM 824 N N . CYS A 1 109 ? 6.219 -1.615 -0.614 1 98.56 109 CYS A N 1
ATOM 825 C CA . CYS A 1 109 ? 7.367 -0.725 -0.749 1 98.56 109 CYS A CA 1
ATOM 826 C C . CYS A 1 109 ? 8.258 -1.15 -1.912 1 98.56 109 CYS A C 1
ATOM 828 O O . CYS A 1 109 ? 8.75 -2.279 -1.939 1 98.56 109 CYS A O 1
ATOM 830 N N . VAL A 1 110 ? 8.492 -0.217 -2.85 1 98.5 110 VAL A N 1
ATOM 831 C CA . VAL A 1 110 ? 9.297 -0.515 -4.023 1 98.5 110 VAL A CA 1
ATOM 832 C C . VAL A 1 110 ? 10.258 0.642 -4.297 1 98.5 110 VAL A C 1
ATOM 834 O O . VAL A 1 110 ? 10 1.778 -3.895 1 98.5 110 VAL A O 1
ATOM 837 N N . ALA A 1 111 ? 11.414 0.348 -4.957 1 98.75 111 ALA A N 1
ATOM 838 C CA . ALA A 1 111 ? 12.25 1.408 -5.504 1 98.75 111 ALA A CA 1
ATOM 839 C C . ALA A 1 111 ? 11.875 1.717 -6.949 1 98.75 111 ALA A C 1
ATOM 841 O O . ALA A 1 111 ? 11.781 0.81 -7.777 1 98.75 111 ALA A O 1
ATOM 842 N N . VAL A 1 112 ? 11.734 2.957 -7.273 1 98.44 112 VAL A N 1
ATOM 843 C CA . VAL A 1 112 ? 11.312 3.4 -8.602 1 98.44 112 VAL A CA 1
ATOM 844 C C . VAL A 1 112 ? 12.484 4.055 -9.32 1 98.44 112 VAL A C 1
ATOM 846 O O . VAL A 1 112 ? 13.531 4.324 -8.719 1 98.44 112 VAL A O 1
ATOM 849 N N . LYS A 1 113 ? 12.336 4.273 -10.602 1 96.5 113 LYS A N 1
ATOM 850 C CA . LYS A 1 113 ? 13.43 4.824 -11.398 1 96.5 113 LYS A CA 1
ATOM 851 C C . LYS A 1 113 ? 13.836 6.203 -10.898 1 96.5 113 LYS A C 1
ATOM 853 O O . LYS A 1 113 ? 15.008 6.445 -10.617 1 96.5 113 LYS A O 1
ATOM 858 N N . THR A 1 114 ? 12.797 7.145 -10.898 1 97.19 114 THR A N 1
ATOM 859 C CA . THR A 1 114 ? 12.945 8.492 -10.359 1 97.19 114 THR A CA 1
ATOM 860 C C . THR A 1 114 ? 11.641 8.961 -9.727 1 97.19 114 THR A C 1
ATOM 862 O O . THR A 1 114 ? 10.578 8.398 -9.984 1 97.19 114 THR A O 1
ATOM 865 N N . LEU A 1 115 ? 11.758 9.867 -8.812 1 97.75 115 LEU A N 1
ATOM 866 C CA . LEU A 1 115 ? 10.602 10.516 -8.211 1 97.75 115 LEU A CA 1
ATOM 867 C C . LEU A 1 115 ? 10.547 11.992 -8.594 1 97.75 115 LEU A C 1
ATOM 869 O O . LEU A 1 115 ? 11.57 12.586 -8.945 1 97.75 115 LEU A O 1
ATOM 873 N N . PRO A 1 116 ? 9.32 12.625 -8.57 1 95.38 116 PRO A N 1
ATOM 874 C CA . PRO A 1 116 ? 9.219 14.047 -8.922 1 95.38 116 PRO A CA 1
ATOM 875 C C . PRO A 1 116 ? 10.219 14.914 -8.164 1 95.38 116 PRO A C 1
ATOM 877 O O . PRO A 1 116 ? 10.445 14.711 -6.969 1 95.38 116 PRO A O 1
ATOM 880 N N . GLY A 1 117 ? 10.875 15.789 -8.969 1 93.88 117 GLY A N 1
ATOM 881 C CA . GLY A 1 117 ? 11.836 16.703 -8.375 1 93.88 117 GLY A CA 1
ATOM 882 C C . GLY A 1 117 ? 13.141 16.031 -7.988 1 93.88 117 GLY A C 1
ATOM 883 O O . GLY A 1 117 ? 14.023 16.672 -7.418 1 93.88 117 GLY A O 1
ATOM 884 N N . GLY A 1 118 ? 13.227 14.688 -8.289 1 96.56 118 GLY A N 1
ATOM 885 C CA . GLY A 1 118 ? 14.445 13.953 -7.973 1 96.56 118 GLY A CA 1
ATOM 886 C C . GLY A 1 118 ? 14.578 13.633 -6.496 1 96.56 118 GLY A C 1
ATOM 887 O O . GLY A 1 118 ? 15.688 13.414 -6.004 1 96.56 118 GLY A O 1
ATOM 888 N N . THR A 1 119 ? 13.492 13.609 -5.793 1 97.56 119 THR A N 1
ATOM 889 C CA . THR A 1 119 ? 13.539 13.328 -4.363 1 97.56 119 THR A CA 1
ATOM 890 C C . THR A 1 119 ? 13.758 11.836 -4.109 1 97.56 119 THR A C 1
ATOM 892 O O . THR A 1 119 ? 13.914 11.062 -5.055 1 97.56 119 THR A O 1
ATOM 895 N N . ASP A 1 120 ? 13.789 11.477 -2.863 1 98.38 120 ASP A N 1
ATOM 896 C CA . ASP A 1 120 ? 14.25 10.125 -2.564 1 98.38 120 ASP A CA 1
ATOM 897 C C . ASP A 1 120 ? 13.117 9.281 -1.973 1 98.38 120 ASP A C 1
ATOM 899 O O . ASP A 1 120 ? 13.258 8.062 -1.824 1 98.38 120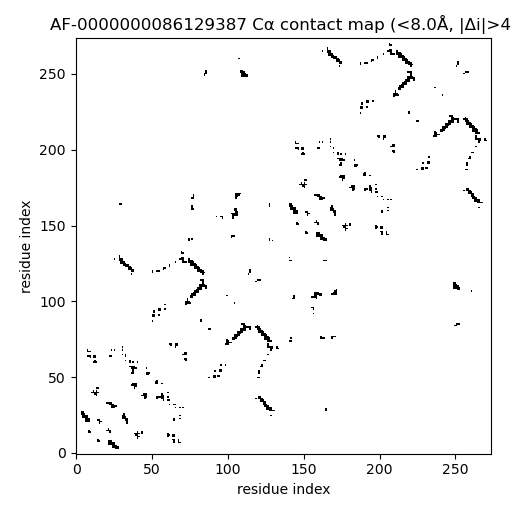 ASP A O 1
ATOM 903 N N . VAL A 1 121 ? 11.938 9.953 -1.635 1 98.88 121 VAL A N 1
ATOM 904 C CA . VAL A 1 121 ? 10.836 9.188 -1.062 1 98.88 121 VAL A CA 1
ATOM 905 C C . VAL A 1 121 ? 9.508 9.859 -1.389 1 98.88 121 VAL A C 1
ATOM 907 O O . VAL A 1 121 ? 9.398 11.086 -1.355 1 98.88 121 VAL A O 1
ATOM 910 N N . GLU A 1 122 ? 8.5 9.109 -1.75 1 98.88 122 GLU A N 1
ATOM 911 C CA . GLU A 1 122 ? 7.09 9.453 -1.882 1 98.88 122 GLU A CA 1
ATOM 912 C C . GLU A 1 122 ? 6.199 8.383 -1.249 1 98.88 122 GLU A C 1
ATOM 914 O O . GLU A 1 122 ? 6.438 7.188 -1.424 1 98.88 122 GLU A O 1
ATOM 919 N N . ILE A 1 123 ? 5.207 8.781 -0.45 1 98.88 123 ILE A N 1
ATOM 920 C CA . ILE A 1 123 ? 4.32 7.84 0.226 1 98.88 123 ILE A CA 1
ATOM 921 C C . ILE A 1 123 ? 2.865 8.258 0.013 1 98.88 123 ILE A C 1
ATOM 923 O O . ILE A 1 123 ? 2.539 9.445 0.069 1 98.88 123 ILE A O 1
ATOM 927 N N . GLU A 1 124 ? 2.008 7.371 -0.24 1 98.88 124 GLU A N 1
ATOM 928 C CA . GLU A 1 124 ? 0.56 7.555 -0.269 1 98.88 124 GLU A CA 1
ATOM 929 C C . GLU A 1 124 ? -0.141 6.566 0.659 1 98.88 124 GLU A C 1
ATOM 931 O O . GLU A 1 124 ? 0.456 5.574 1.082 1 98.88 124 GLU A O 1
ATOM 936 N N . CYS A 1 125 ? -1.409 6.891 0.98 1 98.81 125 CYS A N 1
ATOM 937 C CA . CYS A 1 125 ? -2.119 5.961 1.853 1 98.81 125 CYS A CA 1
ATOM 938 C C . CYS A 1 125 ? -3.625 6.051 1.633 1 98.81 125 CYS A C 1
ATOM 940 O O . CYS A 1 125 ? -4.109 6.98 0.983 1 98.81 125 CYS A O 1
ATOM 942 N N . VAL A 1 126 ? -4.344 5.055 2.084 1 98.75 126 VAL A N 1
ATOM 943 C CA . VAL A 1 126 ? -5.797 4.973 2.189 1 98.75 126 VAL A CA 1
ATOM 944 C C . VAL A 1 126 ? -6.195 4.762 3.648 1 98.75 126 VAL A C 1
ATOM 946 O O . VAL A 1 126 ? -5.578 3.967 4.359 1 98.75 126 VAL A O 1
ATOM 949 N N . ALA A 1 127 ? -7.215 5.473 4.098 1 98.44 127 ALA A N 1
ATOM 950 C CA . ALA A 1 127 ? -7.664 5.332 5.48 1 98.44 127 ALA A CA 1
ATOM 951 C C . ALA A 1 127 ? -9.188 5.273 5.559 1 98.44 127 ALA A C 1
ATOM 953 O O . ALA A 1 127 ? -9.883 5.812 4.695 1 98.44 127 ALA A O 1
ATOM 954 N N . ALA A 1 128 ? -9.688 4.562 6.539 1 97 128 ALA A N 1
ATOM 955 C CA . ALA A 1 128 ? -11.117 4.566 6.828 1 97 128 ALA A CA 1
ATOM 956 C C . ALA A 1 128 ? -11.547 5.895 7.445 1 97 128 ALA A C 1
ATOM 958 O O 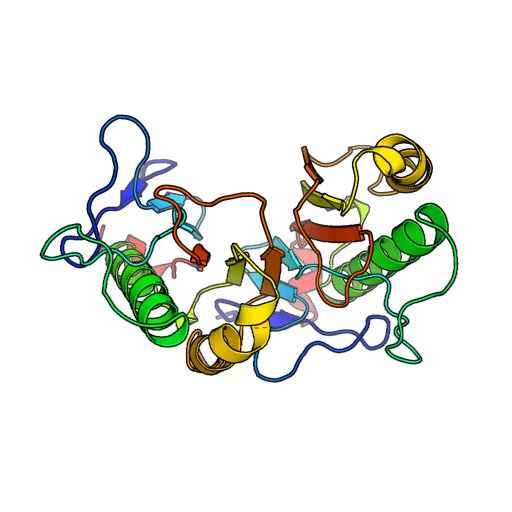. ALA A 1 128 ? -10.805 6.492 8.227 1 97 128 ALA A O 1
ATOM 959 N N . VAL A 1 129 ? -12.75 6.277 6.957 1 93.31 129 VAL A N 1
ATOM 960 C CA . VAL A 1 129 ? -13.344 7.492 7.504 1 93.31 129 VAL A CA 1
ATOM 961 C C . VAL A 1 129 ? -14.531 7.137 8.391 1 93.31 129 VAL A C 1
ATOM 963 O O . VAL A 1 129 ? -15.414 6.383 7.98 1 93.31 129 VAL A O 1
ATOM 966 N N . GLY A 1 130 ? -14.438 7.113 9.812 1 73.25 130 GLY A N 1
ATOM 967 C CA . GLY A 1 130 ? -15.492 6.773 10.75 1 73.25 130 GLY A CA 1
ATOM 968 C C . GLY A 1 130 ? -16.828 7.395 10.398 1 73.25 130 GLY A C 1
ATOM 969 O O . GLY A 1 130 ? -16.891 8.383 9.664 1 73.25 130 GLY A O 1
ATOM 970 N N . ALA A 1 131 ? -17.922 6.645 10.5 1 58.66 131 ALA A N 1
ATOM 971 C CA . ALA A 1 131 ? -19.281 7.168 10.391 1 58.66 131 ALA A CA 1
ATOM 972 C C . ALA A 1 131 ? -19.406 8.516 11.102 1 58.66 131 ALA A C 1
ATOM 974 O O . ALA A 1 131 ? -20.172 9.375 10.68 1 58.66 131 ALA A O 1
ATOM 975 N N . GLY A 1 132 ? -18.891 8.773 12.242 1 47.53 132 GLY A N 1
ATOM 976 C CA . GLY A 1 132 ? -19.203 9.984 12.977 1 47.53 132 GLY A CA 1
ATOM 977 C C . GLY A 1 132 ? -18.656 11.242 12.312 1 47.53 132 GLY A C 1
ATOM 978 O O . GLY A 1 132 ? -19.094 12.352 12.625 1 47.53 132 GLY A O 1
ATOM 979 N N . ALA A 1 133 ? -17.672 11.297 11.703 1 41.25 133 ALA A N 1
ATOM 980 C CA . ALA A 1 133 ? -17.172 12.531 11.109 1 41.25 133 ALA A CA 1
ATOM 981 C C . ALA A 1 133 ? -18.047 12.969 9.93 1 41.25 133 ALA A C 1
ATOM 983 O O . ALA A 1 133 ? -17.828 14.031 9.344 1 41.25 133 ALA A O 1
ATOM 984 N N . ARG A 1 134 ? -18.719 12.141 9.258 1 40.62 134 ARG A N 1
ATOM 985 C CA . ARG A 1 134 ? -19.594 12.625 8.188 1 40.62 134 ARG A CA 1
ATOM 986 C C . ARG A 1 134 ? -20.516 13.734 8.68 1 40.62 134 ARG A C 1
ATOM 988 O O . ARG A 1 134 ? -21.188 14.383 7.883 1 40.62 134 ARG A O 1
ATOM 995 N N . ALA A 1 135 ? -21.047 13.375 9.852 1 36.12 135 ALA A N 1
ATOM 996 C CA . ALA A 1 135 ? -22.094 14.328 10.211 1 36.12 135 ALA A CA 1
ATOM 997 C C . ALA A 1 135 ? -21.562 15.758 10.195 1 36.12 135 ALA A C 1
ATOM 999 O O . ALA A 1 135 ? -22.344 16.719 10.25 1 36.12 135 ALA A O 1
ATOM 1000 N N . LYS A 1 136 ? -20.438 15.898 10.523 1 33.66 136 LYS A N 1
ATOM 1001 C CA . LYS A 1 136 ? -20.109 17.312 10.633 1 33.66 136 LYS A CA 1
ATOM 1002 C C . LYS A 1 136 ? -19.719 17.891 9.273 1 33.66 136 LYS A C 1
ATOM 1004 O O . LYS A 1 136 ? -19.312 19.062 9.18 1 33.66 136 LYS A O 1
ATOM 1009 N N . LEU A 1 137 ? -19.562 17.156 8.234 1 31.8 137 LEU A N 1
ATOM 1010 C CA . LEU A 1 137 ? -19.25 17.828 6.98 1 31.8 137 LEU A CA 1
ATOM 1011 C C . LEU A 1 137 ? -20.516 18.109 6.18 1 31.8 137 LEU A C 1
ATOM 1013 O O . LEU A 1 137 ? -21.453 17.297 6.18 1 31.8 137 LEU A O 1
ATOM 1017 N N . MET B 1 1 ? -19.391 -2.303 17.984 1 45.97 1 MET B N 1
ATOM 1018 C CA . MET B 1 1 ? -19.141 -1.726 16.672 1 45.97 1 MET B CA 1
ATOM 1019 C C . MET B 1 1 ? -17.828 -2.252 16.078 1 45.97 1 MET B C 1
ATOM 1021 O O . MET B 1 1 ? -16.875 -2.492 16.812 1 45.97 1 MET B O 1
ATOM 1025 N N . SER B 1 2 ? -17.969 -2.953 14.93 1 55.22 2 SER B N 1
ATOM 1026 C CA . SER B 1 2 ? -16.766 -3.562 14.375 1 55.22 2 SER B CA 1
ATOM 1027 C C . SER B 1 2 ? -15.633 -2.539 14.234 1 55.22 2 SER B C 1
ATOM 1029 O O . SER B 1 2 ? -15.891 -1.357 13.992 1 55.22 2 SER B O 1
ATOM 1031 N N . PRO B 1 3 ? -14.484 -3.004 14.602 1 71.44 3 PRO B N 1
ATOM 1032 C CA . PRO B 1 3 ? -13.375 -2.047 14.516 1 71.44 3 PRO B CA 1
ATOM 1033 C C . PRO B 1 3 ? -13.234 -1.435 13.125 1 71.44 3 PRO B C 1
ATOM 1035 O O . PRO B 1 3 ? -13.68 -2.025 12.141 1 71.44 3 PRO B O 1
ATOM 1038 N N . ILE B 1 4 ? -12.781 -0.295 13.117 1 83 4 ILE B N 1
ATOM 1039 C CA . ILE B 1 4 ? -12.57 0.459 11.883 1 83 4 ILE B CA 1
ATOM 1040 C C . ILE B 1 4 ? -11.695 -0.35 10.93 1 83 4 ILE B C 1
ATOM 1042 O O . ILE B 1 4 ? -11.938 -0.363 9.719 1 83 4 ILE B O 1
ATOM 1046 N N . LYS B 1 5 ? -10.703 -1.063 11.531 1 91.88 5 LYS B N 1
ATOM 1047 C CA . LYS B 1 5 ? -9.844 -1.94 10.742 1 91.88 5 LYS B CA 1
ATOM 1048 C C . LYS B 1 5 ? -9.414 -3.164 11.547 1 91.88 5 LYS B C 1
ATOM 1050 O O . LYS B 1 5 ? -9.25 -3.086 12.766 1 91.88 5 LYS B O 1
ATOM 1055 N N . THR B 1 6 ? -9.234 -4.344 10.883 1 95.81 6 THR B N 1
ATOM 1056 C CA . THR B 1 6 ? -8.828 -5.613 11.477 1 95.81 6 THR B CA 1
ATOM 1057 C C . THR B 1 6 ? -7.605 -6.176 10.758 1 95.81 6 THR B C 1
ATOM 1059 O O . THR B 1 6 ? -7.609 -6.305 9.531 1 95.81 6 THR B O 1
ATOM 1062 N N . ALA B 1 7 ? -6.598 -6.484 11.562 1 97.62 7 ALA B N 1
ATOM 1063 C CA . ALA B 1 7 ? -5.395 -7.094 11 1 97.62 7 ALA B CA 1
ATOM 1064 C C . ALA B 1 7 ? -5.625 -8.562 10.664 1 97.62 7 ALA B C 1
ATOM 1066 O O . ALA B 1 7 ? -6.27 -9.289 11.43 1 97.62 7 ALA B O 1
ATOM 1067 N N . ILE B 1 8 ? -5.105 -8.984 9.508 1 96.75 8 ILE B N 1
ATOM 1068 C CA . ILE B 1 8 ? -5.191 -10.367 9.062 1 96.75 8 ILE B CA 1
ATOM 1069 C C . ILE B 1 8 ? -3.787 -10.938 8.875 1 96.75 8 ILE B C 1
ATOM 1071 O O . ILE B 1 8 ? -2.959 -10.344 8.18 1 96.75 8 ILE B O 1
ATOM 1075 N N . ASN B 1 9 ? -3.547 -12 9.469 1 93.12 9 ASN B N 1
ATOM 1076 C CA . ASN B 1 9 ? -2.385 -12.852 9.219 1 93.12 9 ASN B CA 1
ATOM 1077 C C . ASN B 1 9 ? -2.787 -14.305 9.008 1 93.12 9 ASN B C 1
ATOM 1079 O O . ASN B 1 9 ? -3.924 -14.688 9.297 1 93.12 9 ASN B O 1
ATOM 1083 N N . SER B 1 10 ? -1.948 -15.07 8.359 1 95.56 10 SER B N 1
ATOM 1084 C CA . SER B 1 10 ? -2.223 -16.469 8.078 1 95.56 10 SER B CA 1
ATOM 1085 C C . SER B 1 10 ? -0.974 -17.328 8.258 1 95.56 10 SER B C 1
ATOM 1087 O O . SER B 1 10 ? 0.125 -16.922 7.875 1 95.56 10 SER B O 1
ATOM 1089 N N . ASP B 1 11 ? -1.171 -18.516 8.75 1 94.69 11 ASP B N 1
ATOM 1090 C CA . ASP B 1 11 ? -0.055 -19.453 8.859 1 94.69 11 ASP B CA 1
ATOM 1091 C C . ASP B 1 11 ? 0.281 -20.062 7.5 1 94.69 11 ASP B C 1
ATOM 1093 O O . ASP B 1 11 ? 1.283 -20.766 7.359 1 94.69 11 ASP B O 1
ATOM 1097 N N . LYS B 1 12 ? -0.497 -19.797 6.523 1 97.31 12 LYS B N 1
ATOM 1098 C CA . LYS B 1 12 ? -0.285 -20.312 5.176 1 97.31 12 LYS B CA 1
ATOM 1099 C C . LYS B 1 12 ? 0.337 -19.266 4.266 1 97.31 12 LYS B C 1
ATOM 1101 O O . LYS B 1 12 ? 0.425 -19.469 3.051 1 97.31 12 LYS B O 1
ATOM 1106 N N . ALA B 1 13 ? 0.608 -18.141 4.836 1 97.56 13 ALA B N 1
ATOM 1107 C CA . ALA B 1 13 ? 1.367 -17.078 4.188 1 97.56 13 ALA B CA 1
ATOM 1108 C C . ALA B 1 13 ? 2.6 -16.703 5.004 1 97.56 13 ALA B C 1
ATOM 1110 O O . ALA B 1 13 ? 2.65 -16.953 6.211 1 97.56 13 ALA B O 1
ATOM 1111 N N . PRO B 1 14 ? 3.619 -16.125 4.301 1 97.25 14 PRO B N 1
ATOM 1112 C CA . PRO B 1 14 ? 4.777 -15.688 5.086 1 97.25 14 PRO B CA 1
ATOM 1113 C C . PRO B 1 14 ? 4.418 -14.656 6.152 1 97.25 14 PRO B C 1
ATOM 1115 O O . PRO B 1 14 ? 3.57 -13.789 5.922 1 97.25 14 PRO B O 1
ATOM 1118 N N . PRO B 1 15 ? 5.066 -14.758 7.305 1 95.38 15 PRO B N 1
ATOM 1119 C CA . PRO B 1 15 ? 4.805 -13.758 8.344 1 95.38 15 PRO B CA 1
ATOM 1120 C C . PRO B 1 15 ? 5.223 -12.352 7.926 1 95.38 15 PRO B C 1
ATOM 1122 O O . PRO B 1 15 ? 6.211 -12.188 7.207 1 95.38 15 PRO B O 1
ATOM 1125 N N . PRO B 1 16 ? 4.445 -11.391 8.383 1 94.88 16 PRO B N 1
ATOM 1126 C CA . PRO B 1 16 ? 4.832 -10.008 8.102 1 94.88 16 PRO B CA 1
ATOM 1127 C C . PRO B 1 16 ? 6.047 -9.562 8.914 1 94.88 16 PRO B C 1
ATOM 1129 O O . PRO B 1 16 ? 6.449 -10.242 9.859 1 94.88 16 PRO B O 1
ATOM 1132 N N . ARG B 1 17 ? 6.66 -8.469 8.438 1 93.06 17 ARG B N 1
ATOM 1133 C CA . ARG B 1 17 ? 7.66 -7.82 9.273 1 93.06 17 ARG B CA 1
ATOM 1134 C C . ARG B 1 17 ? 7.012 -7.125 10.469 1 93.06 17 ARG B C 1
ATOM 1136 O O . ARG B 1 17 ? 6.336 -6.105 10.305 1 93.06 17 ARG B O 1
ATOM 1143 N N . GLU B 1 18 ? 7.27 -7.629 11.617 1 91.75 18 GLU B N 1
ATOM 1144 C CA . GLU B 1 18 ? 6.617 -7.164 12.836 1 91.75 18 GLU B CA 1
ATOM 1145 C C . GLU B 1 18 ? 6.902 -5.684 13.086 1 91.75 18 GLU B C 1
ATOM 1147 O O . GLU B 1 18 ? 8.039 -5.23 12.938 1 91.75 18 GLU B O 1
ATOM 1152 N N . GLY B 1 19 ? 5.855 -4.98 13.445 1 94.12 19 GLY B N 1
ATOM 1153 C CA . GLY B 1 19 ? 5.992 -3.574 13.781 1 94.12 19 GLY B CA 1
ATOM 1154 C C . GLY B 1 19 ? 5.988 -2.664 12.57 1 94.12 19 GLY B C 1
ATOM 1155 O O . GLY B 1 19 ? 5.953 -1.439 12.703 1 94.12 19 GLY B O 1
ATOM 1156 N N . VAL B 1 20 ? 6.023 -3.217 11.406 1 96.06 20 VAL B N 1
ATOM 1157 C CA . VAL B 1 20 ? 6.105 -2.416 10.188 1 96.06 20 VAL B CA 1
ATOM 1158 C C . VAL B 1 20 ? 4.777 -2.479 9.438 1 96.06 20 VAL B C 1
ATOM 1160 O O . VAL B 1 20 ? 4.23 -1.444 9.047 1 96.06 20 VAL B O 1
ATOM 1163 N N . LEU B 1 21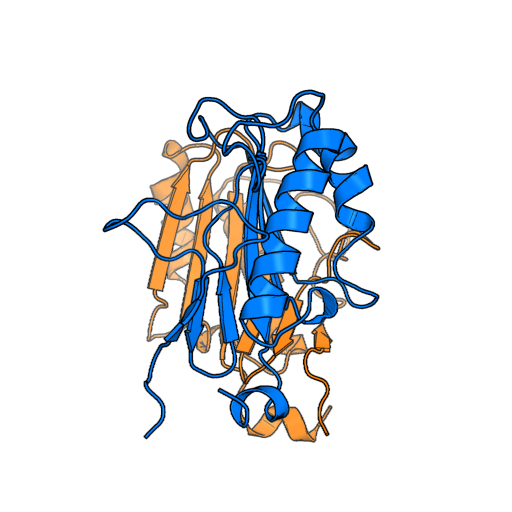 ? 4.277 -3.656 9.367 1 97.69 21 LEU B N 1
ATOM 1164 C CA . LEU B 1 21 ? 3.057 -3.846 8.594 1 97.69 21 LEU B CA 1
ATOM 1165 C C . LEU B 1 21 ? 2.293 -5.074 9.078 1 97.69 21 LEU B C 1
ATOM 1167 O O . LEU B 1 21 ? 2.836 -5.898 9.82 1 97.69 21 LEU B O 1
ATOM 1171 N N . ASN B 1 22 ? 1.021 -5.129 8.766 1 97.81 22 ASN B N 1
ATOM 1172 C CA . ASN B 1 22 ? 0.26 -6.371 8.75 1 97.81 22 ASN B CA 1
ATOM 1173 C C . ASN B 1 22 ? 0.121 -6.926 7.332 1 97.81 22 ASN B C 1
ATOM 1175 O O . ASN B 1 22 ? 0.089 -6.164 6.363 1 97.81 22 ASN B O 1
ATOM 1179 N N . SER B 1 23 ? 0.031 -8.203 7.211 1 98.44 23 SER B N 1
ATOM 1180 C CA . SER B 1 23 ? -0.035 -8.836 5.898 1 98.44 23 SER B CA 1
ATOM 1181 C C . SER B 1 23 ? -1.274 -8.383 5.133 1 98.44 23 SER B C 1
ATOM 1183 O O . SER B 1 23 ? -1.263 -8.328 3.9 1 98.44 23 SER B O 1
ATOM 1185 N N . ALA B 1 24 ? -2.318 -8.141 5.875 1 98.69 24 ALA B N 1
ATOM 1186 C CA . ALA B 1 24 ? -3.541 -7.594 5.285 1 98.69 24 ALA B CA 1
ATOM 1187 C C . ALA B 1 24 ? -4.379 -6.871 6.336 1 98.69 24 ALA B C 1
ATOM 1189 O O . ALA B 1 24 ? -4.211 -7.094 7.535 1 98.69 24 ALA B O 1
ATOM 1190 N N . ILE B 1 25 ? -5.266 -5.984 5.859 1 98.44 25 ILE B N 1
ATOM 1191 C CA . ILE B 1 25 ? -6.211 -5.262 6.707 1 98.44 25 ILE B CA 1
ATOM 1192 C C . ILE B 1 25 ? -7.613 -5.363 6.117 1 98.44 25 ILE B C 1
ATOM 1194 O O . ILE B 1 25 ? -7.824 -5.066 4.941 1 98.44 25 ILE B O 1
ATOM 1198 N N . VAL B 1 26 ? -8.555 -5.754 6.957 1 97.62 26 VAL B N 1
ATOM 1199 C CA . VAL B 1 26 ? -9.961 -5.707 6.578 1 97.62 26 VAL B CA 1
ATOM 1200 C C . VAL B 1 26 ? -10.594 -4.406 7.078 1 97.62 26 VAL B C 1
ATOM 1202 O O . VAL B 1 26 ? -10.406 -4.027 8.234 1 97.62 26 VAL B O 1
ATOM 1205 N N . SER B 1 27 ? -11.227 -3.752 6.172 1 95.94 27 SER B N 1
ATOM 1206 C CA . SER B 1 27 ? -11.938 -2.518 6.48 1 95.94 27 SER B CA 1
ATOM 1207 C C . SER B 1 27 ? -12.992 -2.205 5.418 1 95.94 27 SER B C 1
ATOM 1209 O O . SER B 1 27 ? -12.734 -2.357 4.223 1 95.94 27 SER B O 1
ATOM 1211 N N . GLY B 1 28 ? -14.195 -1.761 5.816 1 92.44 28 GLY B N 1
ATOM 1212 C CA . GLY B 1 28 ? -15.203 -1.225 4.91 1 92.44 28 GLY B CA 1
ATOM 1213 C C . GLY B 1 28 ? -15.641 -2.219 3.854 1 92.44 28 GLY B C 1
ATOM 1214 O O . GLY B 1 28 ? -15.875 -1.846 2.701 1 92.44 28 GLY B O 1
ATOM 1215 N N . GLY B 1 29 ? -15.586 -3.494 4.113 1 94.12 29 GLY B N 1
ATOM 1216 C CA . GLY B 1 29 ? -16.047 -4.504 3.174 1 94.12 29 GLY B CA 1
ATOM 1217 C C . GLY B 1 29 ? -14.977 -4.945 2.195 1 94.12 29 GLY B C 1
ATOM 1218 O O . GLY B 1 29 ? -15.266 -5.656 1.232 1 94.12 29 GLY B O 1
ATOM 1219 N N . PHE B 1 30 ? -13.773 -4.469 2.502 1 96.94 30 PHE B N 1
ATOM 1220 C CA . PHE B 1 30 ? -12.648 -4.863 1.657 1 96.94 30 PHE B CA 1
ATOM 1221 C C . PHE B 1 30 ? -11.508 -5.41 2.5 1 96.94 30 PHE B C 1
ATOM 1223 O O . PHE B 1 30 ? -11.453 -5.184 3.711 1 96.94 30 PHE B O 1
ATOM 1230 N N . VAL B 1 31 ? -10.719 -6.188 1.894 1 98.44 31 VAL B N 1
ATOM 1231 C CA . VAL B 1 31 ? -9.422 -6.543 2.451 1 98.44 31 VAL B CA 1
ATOM 1232 C C . VAL B 1 31 ? -8.305 -5.98 1.569 1 98.44 31 VAL B C 1
ATOM 1234 O O . VAL B 1 31 ? -8.328 -6.152 0.349 1 98.44 31 VAL B O 1
ATOM 1237 N N . PHE B 1 32 ? -7.398 -5.266 2.195 1 98.81 32 PHE B N 1
ATOM 1238 C CA . PHE B 1 32 ? -6.203 -4.703 1.581 1 98.81 32 PHE B CA 1
ATOM 1239 C C . PHE B 1 32 ? -4.977 -5.547 1.911 1 98.81 32 PHE B C 1
ATOM 1241 O O . PHE B 1 32 ? -4.559 -5.617 3.068 1 98.81 32 PHE B O 1
ATOM 1248 N N . CYS B 1 33 ? -4.34 -6.125 0.898 1 98.88 33 CYS B N 1
ATOM 1249 C CA . CYS B 1 33 ? -3.197 -7 1.14 1 98.88 33 CYS B CA 1
ATOM 1250 C C . CYS B 1 33 ? -1.886 -6.266 0.888 1 98.88 33 CYS B C 1
ATOM 1252 O O . CYS B 1 33 ? -1.749 -5.555 -0.107 1 98.88 33 CYS B O 1
ATOM 1254 N N . SER B 1 34 ? -0.996 -6.492 1.798 1 98.88 34 SER B N 1
ATOM 1255 C CA . SER B 1 34 ? 0.363 -6.016 1.556 1 98.88 34 SER B CA 1
ATOM 1256 C C . SER B 1 34 ? 0.976 -6.695 0.335 1 98.88 34 SER B C 1
ATOM 1258 O O . SER B 1 34 ? 0.582 -7.805 -0.027 1 98.88 34 SER B O 1
ATOM 1260 N N . GLY B 1 35 ? 1.939 -5.988 -0.263 1 98.81 35 GLY B N 1
ATOM 1261 C CA . GLY B 1 35 ? 2.693 -6.66 -1.309 1 98.81 35 GLY B CA 1
ATOM 1262 C C . GLY B 1 35 ? 3.348 -7.949 -0.84 1 98.81 35 GLY B C 1
ATOM 1263 O O . GLY B 1 35 ? 3.977 -7.98 0.22 1 98.81 35 GLY B O 1
ATOM 1264 N N . GLN B 1 36 ? 3.215 -8.961 -1.641 1 98.75 36 GLN B N 1
ATOM 1265 C CA . GLN B 1 36 ? 3.846 -10.242 -1.348 1 98.75 36 GLN B CA 1
ATOM 1266 C C . GLN B 1 36 ? 5.027 -10.5 -2.277 1 98.75 36 GLN B C 1
ATOM 1268 O O . GLN B 1 36 ? 4.961 -10.203 -3.473 1 98.75 36 GLN B O 1
ATOM 1273 N N . LEU B 1 37 ? 6.027 -10.984 -1.667 1 98.62 37 LEU B N 1
ATOM 1274 C CA . LEU B 1 37 ? 7.137 -11.594 -2.393 1 98.62 37 LEU B CA 1
ATOM 1275 C C . LEU B 1 37 ? 6.953 -13.109 -2.49 1 98.62 37 LEU B C 1
ATOM 1277 O O . LEU B 1 37 ? 6.047 -13.664 -1.872 1 98.62 37 LEU B O 1
ATOM 1281 N N . ALA B 1 38 ? 7.902 -13.711 -3.268 1 98.62 38 ALA B N 1
ATOM 1282 C CA . ALA B 1 38 ? 7.785 -15.156 -3.441 1 98.62 38 ALA B CA 1
ATOM 1283 C C . ALA B 1 38 ? 8.469 -15.906 -2.301 1 98.62 38 ALA B C 1
ATOM 1285 O O . ALA B 1 38 ? 9.281 -16.797 -2.537 1 98.62 38 ALA B O 1
ATOM 1286 N N . ARG B 1 39 ? 8.031 -15.578 -1.144 1 98.31 39 ARG B N 1
ATOM 1287 C CA . ARG B 1 39 ? 8.57 -16.266 0.023 1 98.31 39 ARG B CA 1
ATOM 1288 C C . ARG B 1 39 ? 7.711 -17.469 0.394 1 98.31 39 ARG B C 1
ATOM 1290 O O . ARG B 1 39 ? 6.48 -17.406 0.334 1 98.31 39 ARG B O 1
ATOM 1297 N N . SER B 1 40 ? 8.414 -18.484 0.806 1 97.75 40 SER B N 1
ATOM 1298 C CA . SER B 1 40 ? 7.73 -19.672 1.303 1 97.75 40 SER B CA 1
ATOM 1299 C C . SER B 1 40 ? 7.145 -19.438 2.689 1 97.75 40 SER B C 1
ATOM 1301 O O . SER B 1 40 ? 7.836 -18.938 3.584 1 97.75 40 SER B O 1
ATOM 1303 N N . PRO B 1 41 ? 5.867 -19.828 2.875 1 97.25 41 PRO B N 1
ATOM 1304 C CA . PRO B 1 41 ? 5.32 -19.703 4.227 1 97.25 41 PRO B CA 1
ATOM 1305 C C . PRO B 1 41 ? 6.023 -20.609 5.234 1 97.25 41 PRO B C 1
ATOM 1307 O O . PRO B 1 41 ? 6.062 -20.297 6.426 1 97.25 41 PRO B O 1
ATOM 1310 N N . GLU B 1 42 ? 6.594 -21.672 4.809 1 95.5 42 GLU B N 1
ATOM 1311 C CA . GLU B 1 42 ? 7.223 -22.656 5.672 1 95.5 42 GLU B CA 1
ATOM 1312 C C . GLU B 1 42 ? 8.609 -22.203 6.113 1 95.5 42 GLU B C 1
ATOM 1314 O O . GLU B 1 42 ? 8.961 -22.312 7.289 1 95.5 42 GLU B O 1
ATOM 1319 N N . THR B 1 43 ? 9.336 -21.625 5.234 1 95.38 43 THR B N 1
ATOM 1320 C CA . THR B 1 43 ? 10.734 -21.359 5.531 1 95.38 43 THR B CA 1
ATOM 1321 C C . THR B 1 43 ? 11 -19.859 5.652 1 95.38 43 THR B C 1
ATOM 1323 O O . THR B 1 43 ? 12.031 -19.438 6.188 1 95.38 43 THR B O 1
ATOM 1326 N N . GLY B 1 44 ? 10.156 -19.094 5.066 1 95.38 44 GLY B N 1
ATOM 1327 C CA . GLY B 1 44 ? 10.367 -17.656 5.016 1 95.38 44 GLY B CA 1
ATOM 1328 C C . GLY B 1 44 ? 11.359 -17.234 3.945 1 95.38 44 GLY B C 1
ATOM 1329 O O . GLY B 1 44 ? 11.594 -16.031 3.744 1 95.38 44 GLY B O 1
ATOM 1330 N N . LYS B 1 45 ? 11.82 -18.156 3.262 1 96.5 45 LYS B N 1
ATOM 1331 C CA . LYS B 1 45 ? 12.828 -17.875 2.246 1 96.5 45 LYS B CA 1
ATOM 1332 C C . LYS B 1 45 ? 12.195 -17.734 0.865 1 96.5 45 LYS B C 1
ATOM 1334 O O . LYS B 1 45 ? 11.125 -18.297 0.604 1 96.5 45 LYS B O 1
ATOM 1339 N N . MET B 1 46 ? 12.914 -16.984 -0.001 1 97.5 46 MET B N 1
ATOM 1340 C CA . MET B 1 46 ? 12.492 -16.875 -1.394 1 97.5 46 MET B CA 1
ATOM 1341 C C . MET B 1 46 ? 12.484 -18.234 -2.072 1 97.5 46 MET B C 1
ATOM 1343 O O . MET B 1 46 ? 13.438 -19 -1.934 1 97.5 46 MET B O 1
ATOM 1347 N N . VAL B 1 47 ? 11.445 -18.531 -2.773 1 97.25 47 VAL B N 1
ATOM 1348 C CA . VAL B 1 47 ? 11.406 -19.797 -3.498 1 97.25 47 VAL B CA 1
ATOM 1349 C C . VAL B 1 47 ? 12.383 -19.734 -4.672 1 97.25 47 VAL B C 1
ATOM 1351 O O . VAL B 1 47 ? 12.555 -18.703 -5.305 1 97.25 47 VAL B O 1
ATOM 1354 N N . GLU B 1 48 ? 12.93 -20.875 -4.906 1 95.5 48 GLU B N 1
ATOM 1355 C CA . GLU B 1 48 ? 13.836 -20.984 -6.047 1 95.5 48 GLU B CA 1
ATOM 1356 C C . GLU B 1 48 ? 13.062 -21.156 -7.352 1 95.5 48 GLU B C 1
ATOM 1358 O O . GLU B 1 48 ? 11.891 -21.547 -7.344 1 95.5 48 GLU B O 1
ATOM 1363 N N . GLY B 1 49 ? 13.797 -20.781 -8.492 1 96.44 49 GLY B N 1
ATOM 1364 C CA . GLY B 1 49 ? 13.18 -20.969 -9.797 1 96.44 49 GLY B CA 1
ATOM 1365 C C . GLY B 1 49 ? 13.094 -19.672 -10.602 1 96.44 49 GLY B C 1
ATOM 1366 O O . GLY B 1 49 ? 13.805 -18.719 -10.312 1 96.44 49 GLY B O 1
ATOM 1367 N N . ASP B 1 50 ? 12.219 -19.766 -11.609 1 97.75 50 ASP B N 1
ATOM 1368 C CA . ASP B 1 50 ? 12.094 -18.656 -12.531 1 97.75 50 ASP B CA 1
ATOM 1369 C C . ASP B 1 50 ? 10.906 -17.766 -12.156 1 97.75 50 ASP B C 1
ATOM 1371 O O . ASP B 1 50 ? 10.312 -17.922 -11.094 1 97.75 50 ASP B O 1
ATOM 1375 N N . ILE B 1 51 ? 10.609 -16.75 -13 1 98.62 51 ILE B N 1
ATOM 1376 C CA . ILE B 1 51 ? 9.562 -15.766 -12.758 1 98.62 51 ILE B CA 1
ATOM 1377 C C . ILE B 1 51 ? 8.211 -16.469 -12.641 1 98.62 51 ILE B C 1
ATOM 1379 O O . ILE B 1 51 ? 7.348 -16.031 -11.867 1 98.62 51 ILE B O 1
ATOM 1383 N N . GLN B 1 52 ? 8.016 -17.578 -13.352 1 98.81 52 GLN B N 1
ATOM 1384 C CA . GLN B 1 52 ? 6.75 -18.312 -13.297 1 98.81 52 GLN B CA 1
ATOM 1385 C C . GLN B 1 52 ? 6.559 -18.969 -11.938 1 98.81 52 GLN B C 1
ATOM 1387 O O . GLN B 1 52 ? 5.488 -18.875 -11.336 1 98.81 52 GLN B O 1
ATOM 1392 N N . ALA B 1 53 ? 7.641 -19.625 -11.469 1 98.75 53 ALA B N 1
ATOM 1393 C CA . ALA B 1 53 ? 7.59 -20.25 -10.148 1 98.75 53 ALA B CA 1
ATOM 1394 C C . ALA B 1 53 ? 7.312 -19.219 -9.062 1 98.75 53 ALA B C 1
ATOM 1396 O O . ALA B 1 53 ? 6.492 -19.438 -8.172 1 98.75 53 ALA B O 1
ATOM 1397 N N . ARG B 1 54 ? 7.949 -18.094 -9.188 1 98.81 54 ARG B N 1
ATOM 1398 C CA . ARG B 1 54 ? 7.809 -17.062 -8.164 1 98.81 54 ARG B CA 1
ATOM 1399 C C . ARG B 1 54 ? 6.453 -16.375 -8.266 1 98.81 54 ARG B C 1
ATOM 1401 O O . ARG B 1 54 ? 5.859 -16 -7.254 1 98.81 54 ARG B O 1
ATOM 1408 N N . THR B 1 55 ? 5.91 -16.234 -9.484 1 98.88 55 THR B N 1
ATOM 1409 C CA . THR B 1 55 ? 4.566 -15.703 -9.648 1 98.88 55 THR B CA 1
ATOM 1410 C C . THR B 1 55 ? 3.531 -16.625 -9 1 98.88 55 THR B C 1
ATOM 1412 O O . THR B 1 55 ? 2.629 -16.156 -8.305 1 98.88 55 THR B O 1
ATOM 1415 N N . HIS B 1 56 ? 3.68 -17.938 -9.164 1 98.81 56 HIS B N 1
ATOM 1416 C CA . HIS B 1 56 ? 2.789 -18.875 -8.492 1 98.81 56 HIS B CA 1
ATOM 1417 C C . HIS B 1 56 ? 2.814 -18.672 -6.98 1 98.81 56 HIS B C 1
ATOM 1419 O O . HIS B 1 56 ? 1.762 -18.562 -6.348 1 98.81 56 HIS B O 1
ATOM 1425 N N . GLN B 1 57 ? 3.969 -18.594 -6.453 1 98.81 57 GLN B N 1
ATOM 1426 C CA . GLN B 1 57 ? 4.098 -18.5 -5.004 1 98.81 57 GLN B CA 1
ATOM 1427 C C . GLN B 1 57 ? 3.496 -17.203 -4.473 1 98.81 57 GLN B C 1
ATOM 1429 O O . GLN B 1 57 ? 2.816 -17.203 -3.443 1 98.81 57 GLN B O 1
ATOM 1434 N N . VAL B 1 58 ? 3.803 -16.078 -5.145 1 98.88 58 VAL B N 1
ATOM 1435 C CA . VAL B 1 58 ? 3.26 -14.797 -4.719 1 98.88 58 VAL B CA 1
ATOM 1436 C C . VAL B 1 58 ? 1.734 -14.867 -4.684 1 98.88 58 VAL B C 1
ATOM 1438 O O . VAL B 1 58 ? 1.11 -14.438 -3.707 1 98.88 58 VAL B O 1
ATOM 1441 N N . ILE B 1 59 ? 1.143 -15.43 -5.723 1 98.88 59 ILE B N 1
ATOM 1442 C CA . ILE B 1 59 ? -0.312 -15.438 -5.828 1 98.88 59 ILE B CA 1
ATOM 1443 C C . ILE B 1 59 ? -0.896 -16.422 -4.816 1 98.88 59 ILE B C 1
ATOM 1445 O O . ILE B 1 59 ? -1.945 -16.156 -4.227 1 98.88 59 ILE B O 1
ATOM 1449 N N . ARG B 1 60 ? -0.245 -17.516 -4.543 1 98.69 60 ARG B N 1
ATOM 1450 C CA . ARG B 1 60 ? -0.688 -18.453 -3.512 1 98.69 60 ARG B CA 1
ATOM 1451 C C . ARG B 1 60 ? -0.657 -17.797 -2.133 1 98.69 60 ARG B C 1
ATOM 1453 O O . ARG B 1 60 ? -1.54 -18.031 -1.307 1 98.69 60 ARG B O 1
ATOM 1460 N N . ASN B 1 61 ? 0.405 -17.062 -1.859 1 98.75 61 ASN B N 1
ATOM 1461 C CA . ASN B 1 61 ? 0.457 -16.297 -0.61 1 98.75 61 ASN B CA 1
ATOM 1462 C C . ASN B 1 61 ? -0.742 -15.367 -0.468 1 98.75 61 ASN B C 1
ATOM 1464 O O . ASN B 1 61 ? -1.364 -15.312 0.593 1 98.75 61 ASN B O 1
ATOM 1468 N N . LEU B 1 62 ? -1.037 -14.625 -1.523 1 98.81 62 LEU B N 1
ATOM 1469 C CA . LEU B 1 62 ? -2.182 -13.719 -1.515 1 98.81 62 LEU B CA 1
ATOM 1470 C C . LEU B 1 62 ? -3.48 -14.484 -1.294 1 98.81 62 LEU B C 1
ATOM 1472 O O . LEU B 1 62 ? -4.336 -14.055 -0.518 1 98.81 62 LEU B O 1
ATOM 1476 N N . ALA B 1 63 ? -3.65 -15.586 -1.98 1 98.75 63 ALA B N 1
ATOM 1477 C CA . ALA B 1 63 ? -4.859 -16.391 -1.831 1 98.75 63 ALA B CA 1
ATOM 1478 C C . ALA B 1 63 ? -5.047 -16.844 -0.383 1 98.75 63 ALA B C 1
ATOM 1480 O O . ALA B 1 63 ? -6.164 -16.828 0.136 1 98.75 63 ALA B O 1
ATOM 1481 N N . ALA B 1 64 ? -3.992 -17.219 0.26 1 98.69 64 ALA B N 1
ATOM 1482 C CA . ALA B 1 64 ? -4.051 -17.641 1.66 1 98.69 64 ALA B CA 1
ATOM 1483 C C . ALA B 1 64 ? -4.504 -16.484 2.551 1 98.69 64 ALA B C 1
ATOM 1485 O O . ALA B 1 64 ? -5.297 -16.672 3.477 1 98.69 64 ALA B O 1
ATOM 1486 N N . LEU B 1 65 ? -3.988 -15.312 2.322 1 98.56 65 LEU B N 1
ATOM 1487 C CA . LEU B 1 65 ? -4.387 -14.141 3.096 1 98.56 65 LEU B CA 1
ATOM 1488 C C . LEU B 1 65 ? -5.859 -13.82 2.871 1 98.56 65 LEU B C 1
ATOM 1490 O O . LEU B 1 65 ? -6.574 -13.469 3.814 1 98.56 65 LEU B O 1
ATOM 1494 N N . LEU B 1 66 ? -6.297 -13.914 1.603 1 98.5 66 LEU B N 1
ATOM 1495 C CA . LEU B 1 66 ? -7.695 -13.648 1.276 1 98.5 66 LEU B CA 1
ATOM 1496 C C . LEU B 1 66 ? -8.609 -14.617 2.01 1 98.5 66 LEU B C 1
ATOM 1498 O O . LEU B 1 66 ? -9.633 -14.211 2.574 1 98.5 66 LEU B O 1
ATOM 1502 N N . GLU B 1 67 ? -8.258 -15.836 2.055 1 97.88 67 GLU B N 1
ATOM 1503 C CA . GLU B 1 67 ? -9.055 -16.828 2.77 1 97.88 67 GLU B CA 1
ATOM 1504 C C . GLU B 1 67 ? -9.109 -16.516 4.262 1 97.88 67 GLU B C 1
ATOM 1506 O O . GLU B 1 67 ? -10.172 -16.578 4.875 1 97.88 67 GLU B O 1
ATOM 1511 N N . ALA B 1 68 ? -7.988 -16.188 4.836 1 97.62 68 ALA B N 1
ATOM 1512 C CA . ALA B 1 68 ? -7.938 -15.852 6.254 1 97.62 68 ALA B CA 1
ATOM 1513 C C . ALA B 1 68 ? -8.805 -14.633 6.559 1 97.62 68 ALA B C 1
ATOM 1515 O O . ALA B 1 68 ? -9.32 -14.484 7.668 1 97.62 68 ALA B O 1
ATOM 1516 N N . ALA B 1 69 ? -9.008 -13.805 5.582 1 97.38 69 ALA B N 1
ATOM 1517 C CA . ALA B 1 69 ? -9.766 -12.562 5.738 1 97.38 69 ALA B CA 1
ATOM 1518 C C . ALA B 1 69 ? -11.25 -12.797 5.488 1 97.38 69 ALA B C 1
ATOM 1520 O O . ALA B 1 69 ? -12.055 -11.859 5.566 1 97.38 69 ALA B O 1
ATOM 1521 N N . GLY B 1 70 ? -11.617 -14.039 5.141 1 96.25 70 GLY B N 1
ATOM 1522 C CA . GLY B 1 70 ? -13 -14.32 4.793 1 96.25 70 GLY B CA 1
ATOM 1523 C C . GLY B 1 70 ? -13.352 -13.922 3.373 1 96.25 70 GLY B C 1
ATOM 1524 O O . GLY B 1 70 ? -14.508 -13.594 3.08 1 96.25 70 GLY B O 1
ATOM 1525 N N . SER B 1 71 ? -12.438 -13.797 2.58 1 97.94 71 SER B N 1
ATOM 1526 C CA . SER B 1 71 ? -12.602 -13.523 1.156 1 97.94 71 SER B CA 1
ATOM 1527 C C . SER B 1 71 ? -12.125 -14.695 0.308 1 97.94 71 SER B C 1
ATOM 1529 O O . SER B 1 71 ? -12.086 -15.836 0.782 1 97.94 71 SER B O 1
ATOM 1531 N N . HIS B 1 72 ? -12.031 -14.445 -0.959 1 97.88 72 HIS B N 1
ATOM 1532 C CA . HIS B 1 72 ? -11.594 -15.438 -1.938 1 97.88 72 HIS B CA 1
ATOM 1533 C C . HIS B 1 72 ? -10.867 -14.773 -3.104 1 97.88 72 HIS B C 1
ATOM 1535 O O . HIS B 1 72 ? -11.125 -13.617 -3.424 1 97.88 72 HIS B O 1
ATOM 1541 N N . ILE B 1 73 ? -10.055 -15.555 -3.707 1 98.44 73 ILE B N 1
ATOM 1542 C CA . ILE B 1 73 ? -9.242 -15.023 -4.801 1 98.44 73 ILE B CA 1
ATOM 1543 C C . ILE B 1 73 ? -10.156 -14.539 -5.93 1 98.44 73 ILE B C 1
ATOM 1545 O O . ILE B 1 73 ? -9.82 -13.594 -6.645 1 98.44 73 ILE B O 1
ATOM 1549 N N . ASP B 1 74 ? -11.359 -15.031 -6.047 1 98 74 ASP B N 1
ATOM 1550 C CA . ASP B 1 74 ? -12.312 -14.633 -7.078 1 98 74 ASP B CA 1
ATOM 1551 C C . ASP B 1 74 ? -12.93 -13.281 -6.762 1 98 74 ASP B C 1
ATOM 1553 O O . ASP B 1 74 ? -13.57 -12.664 -7.617 1 98 74 ASP B O 1
ATOM 1557 N N . ASN B 1 75 ? -12.742 -12.836 -5.566 1 98.19 75 ASN B N 1
ATOM 1558 C CA . ASN B 1 75 ? -13.352 -11.586 -5.137 1 98.19 75 ASN B CA 1
ATOM 1559 C C . ASN B 1 75 ? -12.383 -10.414 -5.254 1 98.19 75 ASN B C 1
ATOM 1561 O O . ASN B 1 75 ? -12.68 -9.305 -4.801 1 98.19 75 ASN B O 1
ATOM 1565 N N . VAL B 1 76 ? -11.227 -10.656 -5.836 1 98.69 76 VAL B N 1
ATOM 1566 C CA . VAL B 1 76 ? -10.234 -9.602 -5.996 1 98.69 76 VAL B CA 1
ATOM 1567 C C . VAL B 1 76 ? -10.727 -8.578 -7.016 1 98.69 76 VAL B C 1
ATOM 1569 O O . VAL B 1 76 ? -11.18 -8.945 -8.102 1 98.69 76 VAL B O 1
ATOM 1572 N N . VAL B 1 77 ? -10.609 -7.293 -6.645 1 98.56 77 VAL B N 1
ATOM 1573 C CA . VAL B 1 77 ? -11.141 -6.242 -7.512 1 98.56 77 VAL B CA 1
ATOM 1574 C C . VAL B 1 77 ? -9.984 -5.477 -8.156 1 98.56 77 VAL B C 1
ATOM 1576 O O . VAL B 1 77 ? -10.156 -4.875 -9.219 1 98.56 77 VAL B O 1
ATOM 1579 N N . LYS B 1 78 ? -8.844 -5.457 -7.57 1 98.81 78 LYS B N 1
ATOM 1580 C CA . LYS B 1 78 ? -7.688 -4.711 -8.055 1 98.81 78 LYS B CA 1
ATOM 1581 C C . LYS B 1 78 ? -6.391 -5.461 -7.758 1 98.81 78 LYS B C 1
ATOM 1583 O O . LYS B 1 78 ? -6.215 -6.004 -6.664 1 98.81 78 LYS B O 1
ATOM 1588 N N . VAL B 1 79 ? -5.512 -5.531 -8.742 1 98.81 79 VAL B N 1
ATOM 1589 C CA . VAL B 1 79 ? -4.176 -6.098 -8.586 1 98.81 79 VAL B CA 1
ATOM 1590 C C . VAL B 1 79 ? -3.131 -5.109 -9.094 1 98.81 79 VAL B C 1
ATOM 1592 O O . VAL B 1 79 ? -3.312 -4.484 -10.141 1 98.81 79 VAL B O 1
ATOM 1595 N N . ASN B 1 80 ? -2.072 -4.926 -8.328 1 98.81 80 ASN B N 1
ATOM 1596 C CA . ASN B 1 80 ? -0.871 -4.25 -8.805 1 98.81 80 ASN B CA 1
ATOM 1597 C C . ASN B 1 80 ? 0.323 -5.199 -8.859 1 98.81 80 ASN B C 1
ATOM 1599 O O . ASN B 1 80 ? 0.631 -5.875 -7.871 1 98.81 80 ASN B O 1
ATOM 1603 N N . VAL B 1 81 ? 0.938 -5.223 -10.008 1 98.88 81 VAL B N 1
ATOM 1604 C CA . VAL B 1 81 ? 2.098 -6.074 -10.25 1 98.88 81 VAL B CA 1
ATOM 1605 C C . VAL B 1 81 ? 3.344 -5.211 -10.438 1 98.88 81 VAL B C 1
ATOM 1607 O O . VAL B 1 81 ? 3.348 -4.285 -11.25 1 98.88 81 VAL B O 1
ATOM 1610 N N . PHE B 1 82 ? 4.41 -5.562 -9.688 1 98.88 82 PHE B N 1
ATOM 1611 C CA . PHE B 1 82 ? 5.711 -4.914 -9.805 1 98.88 82 PHE B CA 1
ATOM 1612 C C . PHE B 1 82 ? 6.773 -5.91 -10.258 1 98.88 82 PHE B C 1
ATOM 1614 O O . PHE B 1 82 ? 7.055 -6.887 -9.562 1 98.88 82 PHE B O 1
ATOM 1621 N N . LEU B 1 83 ? 7.32 -5.66 -11.398 1 98.81 83 LEU B N 1
ATOM 1622 C CA . LEU B 1 83 ? 8.398 -6.469 -11.953 1 98.81 83 LEU B CA 1
ATOM 1623 C C . LEU B 1 83 ? 9.734 -5.73 -11.859 1 98.81 83 LEU B C 1
ATOM 1625 O O . LEU B 1 83 ? 9.773 -4.504 -11.992 1 98.81 83 LEU B O 1
ATOM 1629 N N . ALA B 1 84 ? 10.859 -6.496 -11.68 1 98.31 84 ALA B N 1
ATOM 1630 C CA . ALA B 1 84 ? 12.18 -5.875 -11.734 1 98.31 84 ALA B CA 1
ATOM 1631 C C . ALA B 1 84 ? 12.578 -5.559 -13.172 1 98.31 84 ALA B C 1
ATOM 1633 O O . ALA B 1 84 ? 13.438 -4.703 -13.406 1 98.31 84 ALA B O 1
ATOM 1634 N N . ASP B 1 85 ? 12 -6.34 -14.172 1 98.25 85 ASP B N 1
ATOM 1635 C CA . ASP B 1 85 ? 12.328 -6.18 -15.586 1 98.25 85 ASP B CA 1
ATOM 1636 C C . ASP B 1 85 ? 11.148 -6.605 -16.469 1 98.25 85 ASP B C 1
ATOM 1638 O O . ASP B 1 85 ? 10.539 -7.645 -16.234 1 98.25 85 ASP B O 1
ATOM 1642 N N . MET B 1 86 ? 10.883 -5.832 -17.516 1 98 86 MET B N 1
ATOM 1643 C CA . MET B 1 86 ? 9.75 -6.117 -18.391 1 98 86 MET B CA 1
ATOM 1644 C C . MET B 1 86 ? 10.039 -7.32 -19.281 1 98 86 MET B C 1
ATOM 1646 O O . MET B 1 86 ? 9.133 -7.855 -19.922 1 98 86 MET B O 1
ATOM 1650 N N . LYS B 1 87 ? 11.211 -7.758 -19.25 1 98.38 87 LYS B N 1
ATOM 1651 C CA . LYS B 1 87 ? 11.516 -8.977 -20 1 98.38 87 LYS B CA 1
ATOM 1652 C C . LYS B 1 87 ? 10.703 -10.156 -19.469 1 98.38 87 LYS B C 1
ATOM 1654 O O . LYS B 1 87 ? 10.461 -11.125 -20.188 1 98.38 87 LYS B O 1
ATOM 1659 N N . ASP B 1 88 ? 10.312 -10.094 -18.234 1 98.5 88 ASP B N 1
ATOM 1660 C CA . ASP B 1 88 ? 9.609 -11.195 -17.562 1 98.5 88 ASP B CA 1
ATOM 1661 C C . ASP B 1 88 ? 8.102 -11.07 -17.75 1 98.5 88 ASP B C 1
ATOM 1663 O O . ASP B 1 88 ? 7.344 -11.906 -17.266 1 98.5 88 ASP B O 1
ATOM 1667 N N . PHE B 1 89 ? 7.68 -10.078 -18.5 1 98.69 89 PHE B N 1
ATOM 1668 C CA . PHE B 1 89 ? 6.273 -9.719 -18.578 1 98.69 89 PHE B CA 1
ATOM 1669 C C . PHE B 1 89 ? 5.441 -10.875 -19.125 1 98.69 89 PHE B C 1
ATOM 1671 O O . PHE B 1 89 ? 4.465 -11.289 -18.5 1 98.69 89 PHE B O 1
ATOM 1678 N N . ASP B 1 90 ? 5.824 -11.43 -20.141 1 98.62 90 ASP B N 1
ATOM 1679 C CA . ASP B 1 90 ? 5.039 -12.484 -20.781 1 98.62 90 ASP B CA 1
ATOM 1680 C C . ASP B 1 90 ? 5.027 -13.75 -19.938 1 98.62 90 ASP B C 1
ATOM 1682 O O . ASP B 1 90 ? 3.982 -14.383 -19.766 1 98.62 90 ASP B O 1
ATOM 1686 N N . GLN B 1 91 ? 6.141 -14.109 -19.438 1 98.75 91 GLN B N 1
ATOM 1687 C CA . GLN B 1 91 ? 6.219 -15.312 -18.609 1 98.75 91 GLN B CA 1
ATOM 1688 C C . GLN B 1 91 ? 5.418 -15.156 -17.328 1 98.75 91 GLN B C 1
ATOM 1690 O O . GLN B 1 91 ? 4.777 -16.109 -16.859 1 98.75 91 GLN B O 1
ATOM 1695 N N . MET B 1 92 ? 5.48 -13.977 -16.719 1 98.81 92 MET B N 1
ATOM 1696 C CA . MET B 1 92 ? 4.648 -13.68 -15.555 1 98.81 92 MET B CA 1
ATOM 1697 C C . MET B 1 92 ? 3.17 -13.812 -15.891 1 98.81 92 MET B C 1
ATOM 1699 O O . MET B 1 92 ? 2.416 -14.461 -15.164 1 98.81 92 MET B O 1
ATOM 1703 N N . ASN B 1 93 ? 2.789 -13.383 -17.031 1 98.81 93 ASN B N 1
ATOM 1704 C CA . ASN B 1 93 ? 1.387 -13.383 -17.438 1 98.81 93 ASN B CA 1
ATOM 1705 C C . ASN B 1 93 ? 0.888 -14.797 -17.734 1 98.81 93 ASN B C 1
ATOM 1707 O O . ASN B 1 93 ? -0.292 -15.094 -17.547 1 98.81 93 ASN B O 1
ATOM 1711 N N . GLU B 1 94 ? 1.742 -15.602 -18.156 1 98.81 94 GLU B N 1
ATOM 1712 C CA . GLU B 1 94 ? 1.359 -17 -18.391 1 98.81 94 GLU B CA 1
ATOM 1713 C C . GLU B 1 94 ? 0.816 -17.641 -17.109 1 98.81 94 GLU B C 1
ATOM 1715 O O . GLU B 1 94 ? -0.101 -18.453 -17.172 1 98.81 94 GLU B O 1
ATOM 1720 N N . VAL B 1 95 ? 1.374 -17.25 -16.078 1 98.81 95 VAL B N 1
ATOM 1721 C CA . VAL B 1 95 ? 0.929 -17.797 -14.797 1 98.81 95 VAL B CA 1
ATOM 1722 C C . VAL B 1 95 ? -0.226 -16.953 -14.258 1 98.81 95 VAL B C 1
ATOM 1724 O O . VAL B 1 95 ? -1.254 -17.5 -13.836 1 98.81 95 VAL B O 1
ATOM 1727 N N . TYR B 1 96 ? -0.072 -15.672 -14.297 1 98.88 96 TYR B N 1
ATOM 1728 C CA . TYR B 1 96 ? -1.03 -14.719 -13.734 1 98.88 96 TYR B CA 1
ATOM 1729 C C . TYR B 1 96 ? -2.441 -15.016 -14.234 1 98.88 96 TYR B C 1
ATOM 1731 O O . TYR B 1 96 ? -3.389 -15.047 -13.445 1 98.88 96 TYR B O 1
ATOM 1739 N N . LYS B 1 97 ? -2.594 -15.32 -15.453 1 98.44 97 LYS B N 1
ATOM 1740 C CA . LYS B 1 97 ? -3.906 -15.422 -16.078 1 98.44 97 LYS B CA 1
ATOM 1741 C C . LYS B 1 97 ? -4.648 -16.672 -15.609 1 98.44 97 LYS B C 1
ATOM 1743 O O . LYS B 1 97 ? -5.844 -16.812 -15.852 1 98.44 97 LYS B O 1
ATOM 1748 N N . GLN B 1 98 ? -3.975 -17.516 -14.93 1 98.69 98 GLN B N 1
ATOM 1749 C CA . GLN B 1 98 ? -4.582 -18.75 -14.43 1 98.69 98 GLN B CA 1
ATOM 1750 C C . GLN B 1 98 ? -5.383 -18.484 -13.156 1 98.69 98 GLN B C 1
ATOM 1752 O O . GLN B 1 98 ? -6.125 -19.344 -12.695 1 98.69 98 GLN B O 1
ATOM 1757 N N . TYR B 1 99 ? -5.305 -17.375 -12.648 1 98.62 99 TYR B N 1
ATOM 1758 C CA . TYR B 1 99 ? -5.883 -17.062 -11.344 1 98.62 99 TYR B CA 1
ATOM 1759 C C . TYR B 1 99 ? -6.984 -16.031 -11.477 1 98.62 99 TYR B C 1
ATOM 1761 O O . TYR B 1 99 ? -7.297 -15.578 -12.578 1 98.62 99 TYR B O 1
ATOM 1769 N N . TRP B 1 100 ? -7.633 -15.648 -10.398 1 98.31 100 TRP B N 1
ATOM 1770 C CA . TRP B 1 100 ? -8.461 -14.477 -10.141 1 98.31 100 TRP B CA 1
ATOM 1771 C C . TRP B 1 100 ? -9.906 -14.727 -10.555 1 98.31 100 TRP B C 1
ATOM 1773 O O . TRP B 1 100 ? -10.703 -13.789 -10.641 1 98.31 100 TRP B O 1
ATOM 1783 N N . GLY B 1 101 ? -10.258 -15.922 -11.047 1 97.25 101 GLY B N 1
ATOM 1784 C CA . GLY B 1 101 ? -11.633 -16.25 -11.383 1 97.25 101 GLY B CA 1
ATOM 1785 C C . GLY B 1 101 ? -12.016 -15.852 -12.797 1 97.25 101 GLY B C 1
ATOM 1786 O O . GLY B 1 101 ? -11.148 -15.539 -13.617 1 97.25 101 GLY B O 1
ATOM 1787 N N . SER B 1 102 ? -13.266 -15.875 -13.109 1 97.5 102 SER B N 1
ATOM 1788 C CA . SER B 1 102 ? -13.766 -15.633 -14.461 1 97.5 102 SER B CA 1
ATOM 1789 C C . SER B 1 102 ? -13.859 -14.133 -14.75 1 97.5 102 SER B C 1
ATOM 1791 O O . SER B 1 102 ? -13.711 -13.711 -15.898 1 97.5 102 SER B O 1
ATOM 1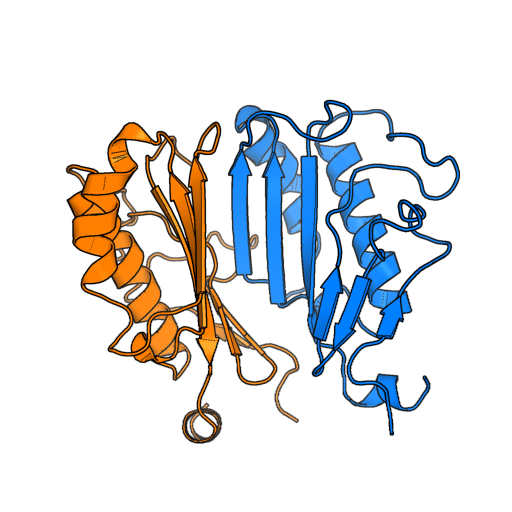793 N N . VAL B 1 103 ? -14.234 -13.32 -13.719 1 97.88 103 VAL B N 1
ATOM 1794 C CA . VAL B 1 103 ? -14.18 -11.867 -13.852 1 97.88 103 VAL B CA 1
ATOM 1795 C C . VAL B 1 103 ? -12.836 -11.344 -13.344 1 97.88 103 VAL B C 1
ATOM 1797 O O . VAL B 1 103 ? -12.625 -11.234 -12.133 1 97.88 103 VAL B O 1
ATOM 1800 N N . LYS B 1 104 ? -11.977 -11.031 -14.234 1 98.56 104 LYS B N 1
ATOM 1801 C CA . LYS B 1 104 ? -10.625 -10.617 -13.875 1 98.56 104 LYS B CA 1
ATOM 1802 C C . LYS B 1 104 ? -10.633 -9.25 -13.195 1 98.56 104 LYS B C 1
ATOM 1804 O O . LYS B 1 104 ? -11.414 -8.375 -13.562 1 98.56 104 LYS B O 1
ATOM 1809 N N . PRO B 1 105 ? -9.805 -9.094 -12.32 1 98.62 105 PRO B N 1
ATOM 1810 C CA . PRO B 1 105 ? -9.703 -7.773 -11.688 1 98.62 105 PRO B CA 1
ATOM 1811 C C . PRO B 1 105 ? -9.109 -6.719 -12.609 1 98.62 105 PRO B C 1
ATOM 1813 O O . PRO B 1 105 ? -8.508 -7.055 -13.641 1 98.62 105 PRO B O 1
ATOM 1816 N N . SER B 1 106 ? -9.359 -5.441 -12.25 1 98.44 106 SER B N 1
ATOM 1817 C CA . SER B 1 106 ? -8.516 -4.387 -12.805 1 98.44 106 SER B CA 1
ATOM 1818 C C . SER B 1 106 ? -7.059 -4.582 -12.406 1 98.44 106 SER B C 1
ATOM 1820 O O . SER B 1 106 ? -6.762 -5.207 -11.383 1 98.44 106 SER B O 1
ATOM 1822 N N . ARG B 1 107 ? -6.156 -4.117 -13.273 1 98.44 107 ARG B N 1
ATOM 1823 C CA . ARG B 1 107 ? -4.746 -4.402 -13.016 1 98.44 107 ARG B CA 1
ATOM 1824 C C . ARG B 1 107 ? -3.863 -3.248 -13.484 1 98.44 107 ARG B C 1
ATOM 1826 O O . ARG B 1 107 ? -4.113 -2.654 -14.539 1 98.44 107 ARG B O 1
ATOM 1833 N N . THR B 1 108 ? -2.859 -2.967 -12.672 1 98.62 108 THR B N 1
ATOM 1834 C CA . THR B 1 108 ? -1.687 -2.213 -13.102 1 98.62 108 THR B CA 1
ATOM 1835 C C . THR B 1 108 ? -0.431 -3.076 -13.023 1 98.62 108 THR B C 1
ATOM 1837 O O . THR B 1 108 ? -0.245 -3.826 -12.062 1 98.62 108 THR B O 1
ATOM 1840 N N . CYS B 1 109 ? 0.38 -2.99 -14.031 1 98.25 109 CYS B N 1
ATOM 1841 C CA . CYS B 1 109 ? 1.654 -3.699 -14.055 1 98.25 109 CYS B CA 1
ATOM 1842 C C . CYS B 1 109 ? 2.781 -2.783 -14.508 1 98.25 109 CYS B C 1
ATOM 1844 O O . CYS B 1 109 ? 2.719 -2.213 -15.602 1 98.25 109 CYS B O 1
ATOM 1846 N N . VAL B 1 110 ? 3.848 -2.623 -13.656 1 98.44 110 VAL B N 1
ATOM 1847 C CA . VAL B 1 110 ? 4.973 -1.754 -13.984 1 98.44 110 VAL B CA 1
ATOM 1848 C C . VAL B 1 110 ? 6.285 -2.475 -13.695 1 98.44 110 VAL B C 1
ATOM 1850 O O . VAL B 1 110 ? 6.348 -3.336 -12.812 1 98.44 110 VAL B O 1
ATOM 1853 N N . ALA B 1 111 ? 7.34 -2.146 -14.406 1 98.44 111 ALA B N 1
ATOM 1854 C CA . ALA B 1 111 ? 8.695 -2.451 -13.961 1 98.44 111 ALA B CA 1
ATOM 1855 C C . ALA B 1 111 ? 9.219 -1.37 -13.023 1 98.44 111 ALA B C 1
ATOM 1857 O O . ALA B 1 111 ? 9.109 -0.177 -13.312 1 98.44 111 ALA B O 1
ATOM 1858 N N . VAL B 1 112 ? 9.781 -1.775 -11.906 1 98.44 112 VAL B N 1
ATOM 1859 C CA . VAL B 1 112 ? 10.383 -0.867 -10.938 1 98.44 112 VAL B CA 1
ATOM 1860 C C . VAL B 1 112 ? 11.906 -1.004 -10.969 1 98.44 112 VAL B C 1
ATOM 1862 O O . VAL B 1 112 ? 12.438 -1.92 -11.594 1 98.44 112 VAL B O 1
ATOM 1865 N N . LYS B 1 113 ? 12.57 -0.05 -10.359 1 97.25 113 LYS B N 1
ATOM 1866 C CA . LYS B 1 113 ? 14.031 -0.062 -10.32 1 97.25 113 LYS B CA 1
ATOM 1867 C C . LYS B 1 113 ? 14.547 -1.297 -9.594 1 97.25 113 LYS B C 1
ATOM 1869 O O . LYS B 1 113 ? 15.398 -2.023 -10.117 1 97.25 113 LYS B O 1
ATOM 1874 N N . THR B 1 114 ? 14.117 -1.506 -8.344 1 97.62 114 THR B N 1
ATOM 1875 C CA . THR B 1 114 ? 14.438 -2.693 -7.559 1 97.62 114 THR B CA 1
ATOM 1876 C C . THR B 1 114 ? 13.305 -3.029 -6.594 1 97.62 114 THR B C 1
ATOM 1878 O O . THR B 1 114 ? 12.492 -2.166 -6.258 1 97.62 114 THR B O 1
ATOM 1881 N N . LEU B 1 115 ? 13.25 -4.328 -6.297 1 97.81 115 LEU B N 1
ATOM 1882 C CA . LEU B 1 115 ? 12.305 -4.836 -5.305 1 97.81 115 LEU B CA 1
ATOM 1883 C C . LEU B 1 115 ? 13.039 -5.281 -4.039 1 97.81 115 LEU B C 1
ATOM 1885 O O . LEU B 1 115 ? 14.242 -5.543 -4.074 1 97.81 115 LEU B O 1
ATOM 1889 N N . PRO B 1 116 ? 12.328 -5.312 -2.893 1 94.88 116 PRO B N 1
ATOM 1890 C CA . PRO B 1 116 ? 12.984 -5.785 -1.672 1 94.88 116 PRO B CA 1
ATOM 1891 C C . PRO B 1 116 ? 13.695 -7.125 -1.863 1 94.88 116 PRO B C 1
ATOM 1893 O O . PRO B 1 116 ? 13.156 -8.023 -2.523 1 94.88 116 PRO B O 1
ATOM 1896 N N . GLY B 1 117 ? 14.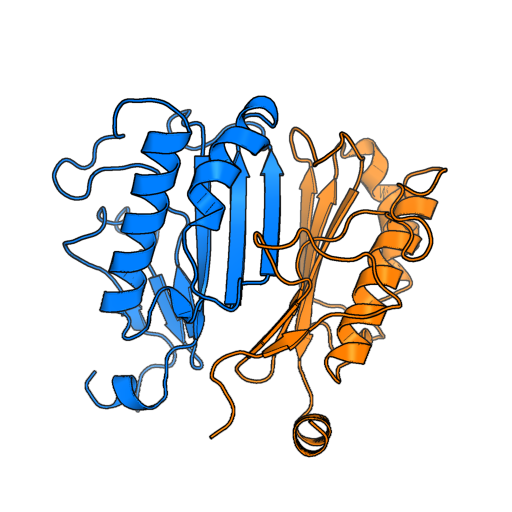961 -7.191 -1.358 1 93.44 117 GLY B N 1
ATOM 1897 C CA . GLY B 1 117 ? 15.719 -8.43 -1.438 1 93.44 117 GLY B CA 1
ATOM 1898 C C . GLY B 1 117 ? 16.25 -8.719 -2.832 1 93.44 117 GLY B C 1
ATOM 1899 O O . GLY B 1 117 ? 16.875 -9.758 -3.064 1 93.44 117 GLY B O 1
ATOM 1900 N N . GLY B 1 118 ? 15.984 -7.812 -3.754 1 95.75 118 GLY B N 1
ATOM 1901 C CA . GLY B 1 118 ? 16.469 -7.977 -5.113 1 95.75 118 GLY B CA 1
ATOM 1902 C C . GLY B 1 118 ? 15.703 -9.016 -5.906 1 95.75 118 GLY B C 1
ATOM 1903 O O . GLY B 1 118 ? 16.219 -9.578 -6.871 1 95.75 118 GLY B O 1
ATOM 1904 N N . THR B 1 119 ? 14.516 -9.273 -5.496 1 97.44 119 THR B N 1
ATOM 1905 C CA . THR B 1 119 ? 13.703 -10.266 -6.191 1 97.44 119 THR B CA 1
ATOM 1906 C C . THR B 1 119 ? 13.18 -9.703 -7.512 1 97.44 119 THR B C 1
ATOM 1908 O O . THR B 1 119 ? 13.539 -8.594 -7.906 1 97.44 119 THR B O 1
ATOM 1911 N N . ASP B 1 120 ? 12.359 -10.516 -8.211 1 98.31 120 ASP B N 1
ATOM 1912 C CA . ASP B 1 120 ? 12.039 -10.117 -9.578 1 98.31 120 ASP B CA 1
ATOM 1913 C C . ASP B 1 120 ? 10.547 -9.828 -9.727 1 98.31 120 ASP B C 1
ATOM 1915 O O . ASP B 1 120 ? 10.109 -9.305 -10.758 1 98.31 120 ASP B O 1
ATOM 1919 N N . VAL B 1 121 ? 9.719 -10.156 -8.633 1 98.88 121 VAL B N 1
ATOM 1920 C CA . VAL B 1 121 ? 8.289 -9.891 -8.734 1 98.88 121 VAL B CA 1
ATOM 1921 C C . VAL B 1 121 ? 7.707 -9.648 -7.34 1 98.88 121 VAL B C 1
ATOM 1923 O O . VAL B 1 121 ? 8.078 -10.336 -6.379 1 98.88 121 VAL B O 1
ATOM 1926 N N . GLU B 1 122 ? 6.875 -8.648 -7.172 1 98.88 122 GLU B N 1
ATOM 1927 C CA . GLU B 1 122 ? 6.016 -8.336 -6.035 1 98.88 122 GLU B CA 1
ATOM 1928 C C . GLU B 1 122 ? 4.598 -8.008 -6.492 1 98.88 122 GLU B C 1
ATOM 1930 O O . GLU B 1 122 ? 4.406 -7.273 -7.465 1 98.88 122 GLU B O 1
ATOM 1935 N N . ILE B 1 123 ? 3.572 -8.617 -5.859 1 98.94 123 ILE B N 1
ATOM 1936 C CA . ILE B 1 123 ? 2.184 -8.391 -6.238 1 98.94 123 ILE B CA 1
ATOM 1937 C C . ILE B 1 123 ? 1.353 -8.07 -5 1 98.94 123 ILE B C 1
ATOM 1939 O O . ILE B 1 123 ? 1.515 -8.711 -3.955 1 98.94 123 ILE B O 1
ATOM 1943 N N . GLU B 1 124 ? 0.533 -7.121 -5.051 1 98.88 124 GLU B N 1
ATOM 1944 C CA . GLU B 1 124 ? -0.482 -6.812 -4.047 1 98.88 124 GLU B CA 1
ATOM 1945 C C . GLU B 1 124 ? -1.883 -6.848 -4.652 1 98.88 124 GLU B C 1
ATOM 1947 O O . GLU B 1 124 ? -2.039 -6.793 -5.875 1 98.88 124 GLU B O 1
ATOM 1952 N N . CYS B 1 125 ? -2.932 -6.938 -3.75 1 98.88 125 CYS B N 1
ATOM 1953 C CA . CYS B 1 125 ? -4.289 -6.906 -4.285 1 98.88 125 CYS B CA 1
ATOM 1954 C C . CYS B 1 125 ? -5.273 -6.391 -3.244 1 98.88 125 CYS B C 1
ATOM 1956 O O . CYS B 1 125 ? -4.938 -6.285 -2.062 1 98.88 125 CYS B O 1
ATOM 1958 N N . VAL B 1 126 ? -6.402 -5.988 -3.658 1 98.88 126 VAL B N 1
ATOM 1959 C CA . VAL B 1 126 ? -7.582 -5.645 -2.871 1 98.88 126 VAL B CA 1
ATOM 1960 C C . VAL B 1 126 ? -8.75 -6.555 -3.26 1 98.88 126 VAL B C 1
ATOM 1962 O O . VAL B 1 126 ? -8.969 -6.82 -4.445 1 98.88 126 VAL B O 1
ATOM 1965 N N . ALA B 1 127 ? -9.516 -7.027 -2.311 1 98.69 127 ALA B N 1
ATOM 1966 C CA . ALA B 1 127 ? -10.648 -7.906 -2.59 1 98.69 127 ALA B CA 1
ATOM 1967 C C . ALA B 1 127 ? -11.859 -7.535 -1.736 1 98.69 127 ALA B C 1
ATOM 1969 O O . ALA B 1 127 ? -11.711 -6.957 -0.657 1 98.69 127 ALA B O 1
ATOM 1970 N N . ALA B 1 128 ? -13.016 -7.801 -2.258 1 97.81 128 ALA B N 1
ATOM 1971 C CA . ALA B 1 128 ? -14.242 -7.668 -1.474 1 97.81 128 ALA B CA 1
ATOM 1972 C C . ALA B 1 128 ? -14.344 -8.773 -0.43 1 97.81 128 ALA B C 1
ATOM 1974 O O . ALA B 1 128 ? -13.953 -9.914 -0.684 1 97.81 128 ALA B O 1
ATOM 1975 N N . VAL B 1 129 ? -14.82 -8.289 0.754 1 95 129 VAL B N 1
ATOM 1976 C CA . VAL B 1 129 ? -15.086 -9.25 1.82 1 95 129 VAL B CA 1
ATOM 1977 C C . VAL B 1 129 ? -16.594 -9.438 1.976 1 95 129 VAL B C 1
ATOM 1979 O O . VAL B 1 129 ? -17.344 -8.461 2.109 1 95 129 VAL B O 1
ATOM 1982 N N . GLY B 1 130 ? -17.188 -10.508 1.609 1 75.38 130 GLY B N 1
ATOM 1983 C CA . GLY B 1 130 ? -18.609 -10.797 1.615 1 75.38 130 GLY B CA 1
ATOM 1984 C C . GLY B 1 130 ? -19.266 -10.602 2.977 1 75.38 130 GLY B C 1
ATOM 1985 O O . GLY B 1 130 ? -18.578 -10.625 4 1 75.38 130 GLY B O 1
ATOM 1986 N N . ALA B 1 131 ? -20.453 -9.977 3.129 1 60.84 131 ALA B N 1
ATOM 1987 C CA . ALA B 1 131 ? -21.312 -9.836 4.301 1 60.84 131 ALA B CA 1
ATOM 1988 C C . ALA B 1 131 ? -21.281 -11.102 5.156 1 60.84 131 ALA B C 1
ATOM 1990 O O . ALA B 1 131 ? -21.391 -11.031 6.383 1 60.84 131 ALA B O 1
ATOM 1991 N N . GLY B 1 132 ? -21.297 -12.289 4.715 1 49.16 132 GLY B N 1
ATOM 1992 C CA . GLY B 1 132 ? -21.406 -13.516 5.496 1 49.16 132 GLY B CA 1
ATOM 1993 C C . GLY B 1 132 ? -20.203 -13.781 6.367 1 49.16 132 GLY B C 1
ATOM 1994 O O . GLY B 1 132 ? -20.266 -14.594 7.293 1 49.16 132 GLY B O 1
ATOM 1995 N N . ALA B 1 133 ? -19.094 -13.523 6.066 1 42.72 133 ALA B N 1
ATOM 1996 C CA . ALA B 1 133 ? -17.891 -13.836 6.844 1 42.72 133 ALA B CA 1
ATOM 1997 C C . ALA B 1 133 ? -17.797 -12.945 8.078 1 42.72 133 ALA B C 1
ATOM 1999 O O . ALA B 1 133 ? -16.984 -13.203 8.977 1 42.72 133 ALA B O 1
ATOM 2000 N N . ARG B 1 134 ? -18.25 -11.672 8.117 1 40.84 134 ARG B N 1
ATOM 2001 C CA . ARG B 1 134 ? -18.172 -10.852 9.32 1 40.84 134 ARG B CA 1
ATOM 2002 C C . ARG B 1 134 ? -18.656 -11.633 10.539 1 40.84 134 ARG B C 1
ATOM 2004 O O . ARG B 1 134 ? -18.469 -11.195 11.68 1 40.84 134 ARG B O 1
ATOM 2011 N N . ALA B 1 135 ? -19.766 -12.305 10.359 1 36.22 135 ALA B N 1
ATOM 2012 C CA . ALA B 1 135 ? -20.391 -12.93 11.516 1 36.22 135 ALA B CA 1
ATOM 2013 C C . ALA B 1 135 ? -19.422 -13.875 12.227 1 36.22 135 ALA B C 1
ATOM 2015 O O . ALA B 1 135 ? -19.688 -14.328 13.344 1 36.22 135 ALA B O 1
ATOM 2016 N N . LYS B 1 136 ? -18.609 -14.445 11.523 1 33.78 136 LYS B N 1
ATOM 2017 C CA . LYS B 1 136 ? -17.875 -15.438 12.297 1 33.78 136 LYS B CA 1
ATOM 2018 C C . LYS B 1 136 ? -16.656 -14.812 12.969 1 33.78 136 LYS B C 1
ATOM 2020 O O . LYS B 1 136 ? -15.875 -15.508 13.625 1 33.78 136 LYS B O 1
ATOM 2025 N N . LEU B 1 137 ? -16.25 -13.625 12.688 1 30.48 137 LEU B N 1
ATOM 2026 C CA . LEU B 1 137 ? -15.109 -13.148 13.453 1 30.48 137 LEU B CA 1
ATOM 2027 C C . LEU B 1 137 ? -15.57 -12.391 14.695 1 30.48 137 LEU B C 1
ATOM 2029 O O . LEU B 1 137 ? -16.516 -11.609 14.633 1 30.48 137 LEU B O 1
#

Nearest PDB structures (foldseek):
  2dyy-assembly3_G  TM=9.770E-01  e=4.688E-17  Pyrococcus horikoshii
  2b33-assembly1_A  TM=9.692E-01  e=4.123E-17  Thermotoga maritima MSB8
  8v8r-assembly2_C  TM=9.786E-01  e=8.906E-17  Streptococcus sanguinis
  3mqw-assembly2_F  TM=9.611E-01  e=3.867E-17  Entamoeba histolytica
  1x25-assembly2_B  TM=9.692E-01  e=2.651E-16  Sulfurisphaera tokodaii str. 7

Sequence (274 aa):
MSPIKTAINSDKAPPPREGVLNSAIVSGGFVFCSGQLARSPETGKMVEGDIQARTHQVIRNLAALLEAAGSHIDNVVKVNVFLADMKDFDQMNEVYKQYWGSVKPSRTCVAVKTLPGGTDVEIECVAAVGAGARAKLMSPIKTAINSDKAPPPREGVLNSAIVSGGFVFCSGQLARSPETGKMVEGDIQARTHQVIRNLAALLEAAGSHIDNVVKVNVFLADMKDFDQMNEVYKQYWGSVKPSRTCVAVKTLPGGTDVEIECVAAVGAGARAKL

Foldseek 3Di:
DPDQKDAFDFLQAAADDPPPDGQWMDHDQKIWGDKDWLAGSVPRHHDDDDLLNGLVSRLSNVQRRQVRLQHGLLQWAEKEKEFQDCVCVVVSVVNVVVTNPPDHHHYDYDYDPADVVRDTIIMITMGGRDPVVVVVD/DPDQKDAFDFLQAAADDPPPDGQWIDHDQKIWGDKDWLAGSVPRHHDDDDLLSGLVSRVSNVQRRQVRLQHGLLQWAEKEKEFQDCVCVVVSVVNVVVTNPPDHHHYDYDYDNADPPRDTIIMITMGGRDPVVVVVD

Solvent-accessible surface area (backbone atoms only — not comparable to full-atom values): 14245 Å² total; per-residue (Å²): 124,81,67,74,59,44,81,34,72,40,87,64,19,52,78,54,59,80,95,73,50,60,47,20,38,36,40,91,51,27,34,44,38,45,71,30,51,29,37,33,43,87,76,61,42,70,58,78,78,53,63,44,53,32,47,51,39,22,53,49,30,50,38,34,42,30,47,61,62,42,32,42,49,56,36,31,38,36,36,42,40,39,25,41,47,69,87,49,48,65,55,35,45,67,48,56,42,76,48,38,54,92,59,38,23,6,42,37,67,40,14,31,79,72,39,84,94,68,44,59,56,38,42,30,41,33,25,40,32,56,78,74,44,55,72,75,102,127,81,68,74,62,42,80,36,74,39,87,66,18,51,79,55,58,80,75,60,31,26,46,17,21,38,40,93,55,27,34,32,38,19,47,28,51,29,36,32,42,88,75,61,41,71,58,78,79,53,63,44,52,33,46,51,40,22,51,48,32,50,38,34,45,29,45,64,61,43,33,41,51,56,36,31,53,36,35,43,39,39,26,41,49,69,87,48,47,64,54,34,44,68,48,56,69,76,48,40,57,90,63,65,46,49,74,47,76,46,64,34,59,42,36,75,94,68,46,59,53,37,42,28,41,33,25,46,32,56,80,76,44,61,74,75,104

pLDDT: mean 93.55, std 13.71, range [30.48, 98.94]

Organism: Cryphonectria parasitica (strain ATCC 38755 / EP155) (NCBI:txid660469)

InterPro domains:
  IPR006056 RidA family [TIGR00004] (6-128)
  IPR006175 YjgF/YER057c/UK114 family [PF01042] (19-129)
  IPR006175 YjgF/YER057c/UK114 family [PTHR11803] (8-128)
  IPR035959 RutC-like superfamily [G3DSA:3.30.1330.40] (2-129)
  IPR035959 RutC-like superfamily [SSF55298] (5-130)